Protein AF-0000000066027281 (afdb_homodimer)

Sequence (376 aa):
MRLPLPLLLLFGCRAILGSAGDRVSLSASAPTLDDEEKYSAHMPAHLRCDACRAVAFQMGQRLAKAEAKSHTPDASGLQELSESTYTDVLDQTCSQNWQSYGVHEVNQMKRLTGPGLSKGPEPRISVMISGGPWPNRLSKTCFHYLGEFGEDQIYEAYRQGQANLEALLCGGTHGPCSQEILAQREELMRLPLPLLLLFGCRAILGSAGDRVSLSASAPTLDDEEKYSAHMPAHLRCDACRAVAFQMGQRLAKAEAKSHTPDASGLQELSESTYTDVLDQTCSQNWQSYGVHEVNQMKRLTGPGLSKGPEPRISVMISGGPWPNRLSKTCFHYLGEFGEDQIYEAYRQGQANLEALLCGGTHGPCSQEILAQREEL

Foldseek 3Di:
DPDPDPPPPPPPPPPPPPPPPPPVPLDFDFDDDDPCRQAPLADDLLALLVLLQVLLVLLLVLVVVLQVVVDDVVDDDSDDDDPVVSQVSLLVSLVDQCQQKFWWADPNDIYIDGPRRPPDDDDPHIDTDGDRSVSSNSSVLSVVQCVVQNSVRLSVLVVVHSVSNSCSAANDPPGSPDPVSNVVVVVD/DPDPDPPPPPPPPPPPPPPPPPPVPLDFDFDDDDPCRQAPLADDLLALLVLLQVLLVLLLVLVVVLQVVPDDVVDDDSDDDDPVVSQVSLLVSLVDQCQQKFWWADPNDIYIDGPRRPPDDDDPHIDTDGDRSVSSNSSVLSVVQCVVQNSVRLSVLVVVHSVSNSCSAANDPPGSPDPVSNVVVVVD

Organism: Mus musculus (NCBI:txid10090)

Radius of gyration: 28.23 Å; Cα contacts (8 Å, |Δi|>4): 483; chains: 2; bounding box: 76×134×78 Å

InterPro domains:
  IPR021852 Domain of unknown function DUF3456 [PF11938] (48-176)
  IPR052682 Marginal zone B- and B1-cell-specific protein [PTHR15881] (12-186)

GO terms:
  GO:0005576 extracellular region (C, IDA)
  GO:0005788 endoplasmic reticulum lumen (C, IDA)
  GO:0046626 regulation of insulin receptor signaling pathway (P, IDA)
  GO:0008284 positive regulation of cell population proliferation (P, IDA)
  GO:0005783 endoplasmic reticulum (C, EXP)
  GO:0042127 regulation of cell population proliferation (P, IMP)
  GO:0030888 regulation of B cell proliferation (P, IMP)
  GO:0033622 integrin activation (P, IMP)
  GO:0005515 protein binding (F, IPI)
  GO:0034663 endoplasmic reticulum chaperone complex (C, IDA)
  GO:0002639 positive regulation of immunoglobulin production (P, IMP)

Solvent-accessible surface area (backbone atoms only — not comparable to full-atom values): 21592 Å² total; per-residue (Å²): 134,82,77,78,76,81,76,75,72,75,73,73,73,71,70,72,72,68,70,80,64,76,73,68,73,77,70,52,67,69,62,85,72,53,69,58,74,64,64,42,76,58,69,55,76,86,42,39,31,51,50,40,44,35,42,39,40,50,48,46,52,54,49,51,53,52,33,38,63,63,35,39,50,82,51,85,63,83,51,79,70,52,71,71,52,52,45,50,51,50,53,49,56,33,66,50,68,54,70,72,33,30,38,24,55,56,99,89,35,76,37,60,41,38,77,77,51,75,85,57,90,69,64,60,39,40,22,32,43,26,39,6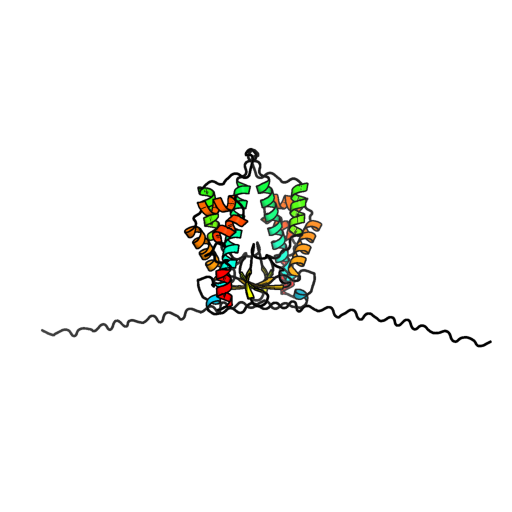6,49,51,28,57,25,49,27,50,54,33,47,48,50,45,66,71,63,30,59,65,53,50,50,53,28,39,75,72,28,64,68,46,29,36,40,69,69,25,28,59,89,83,15,58,56,14,65,69,52,53,54,58,53,73,74,98,135,83,74,77,74,79,79,76,74,73,73,74,74,71,71,72,73,69,71,79,64,78,72,69,73,77,70,54,67,67,62,85,71,53,69,58,74,64,64,40,76,59,68,54,76,88,41,38,32,51,49,40,45,34,42,39,41,50,48,48,52,52,49,52,51,53,32,38,63,62,33,37,51,82,52,86,63,83,51,80,71,51,70,70,52,52,45,50,51,49,52,49,56,34,65,51,69,53,70,72,33,31,38,25,55,54,96,89,35,75,39,60,41,38,77,77,51,76,84,57,89,68,63,60,41,40,21,32,44,26,42,64,48,50,27,57,26,50,28,49,53,33,46,50,49,46,68,72,61,30,59,66,56,51,51,54,28,39,77,72,29,64,68,44,30,35,40,68,69,24,28,60,90,85,16,58,56,14,67,68,52,53,53,58,53,73,74,100

Structure (mmCIF, N/CA/C/O backbone):
data_AF-0000000066027281-model_v1
#
loop_
_entity.id
_entity.type
_entity.pdbx_description
1 polymer 'Marginal zone B- and B1-cell-specific protein'
#
loop_
_atom_site.group_PDB
_atom_site.id
_atom_site.type_symbol
_atom_site.label_atom_id
_atom_site.label_alt_id
_atom_site.label_comp_id
_atom_site.label_asym_id
_atom_site.label_entity_id
_atom_site.label_seq_id
_atom_site.pdbx_PDB_ins_code
_atom_site.Cartn_x
_atom_site.Cartn_y
_atom_site.Cartn_z
_atom_site.occupancy
_atom_site.B_iso_or_equiv
_atom_site.auth_seq_id
_atom_site.auth_comp_id
_atom_site.auth_asym_id
_atom_site.auth_atom_id
_atom_site.pdbx_PDB_model_num
ATOM 1 N N . MET A 1 1 ? -18.031 -71.438 40.438 1 32.69 1 MET A N 1
ATOM 2 C CA . MET A 1 1 ? -17.203 -70.562 39.594 1 32.69 1 MET A CA 1
ATOM 3 C C . MET A 1 1 ? -18.047 -69.5 38.906 1 32.69 1 MET A C 1
ATOM 5 O O . MET A 1 1 ? -18.859 -69.812 38.031 1 32.69 1 MET A O 1
ATOM 9 N N . ARG A 1 2 ? -18.453 -68.438 39.656 1 41.12 2 ARG A N 1
ATOM 10 C CA . ARG A 1 2 ? -19.359 -67.312 39.344 1 41.12 2 ARG A CA 1
ATOM 11 C C . ARG A 1 2 ? -18.844 -66.5 38.188 1 41.12 2 ARG A C 1
ATOM 13 O O . ARG A 1 2 ? -17.688 -66 38.188 1 41.12 2 ARG A O 1
ATOM 20 N N . LEU A 1 3 ? -19.297 -66.812 37.031 1 41.5 3 LEU A N 1
ATOM 21 C CA . LEU A 1 3 ? -18.953 -66.188 35.75 1 41.5 3 LEU A CA 1
ATOM 22 C C . LEU A 1 3 ? -19.156 -64.625 35.875 1 41.5 3 LEU A C 1
ATOM 24 O O . LEU A 1 3 ? -20.25 -64.188 36.188 1 41.5 3 LEU A O 1
ATOM 28 N N . PRO A 1 4 ? -18.125 -63.844 36.125 1 48.44 4 PRO A N 1
ATOM 29 C CA . PRO A 1 4 ? -18.281 -62.406 36.25 1 48.44 4 PRO A CA 1
ATOM 30 C C . PRO A 1 4 ? -18.891 -61.75 35.031 1 48.44 4 PRO A C 1
ATOM 32 O O . PRO A 1 4 ? -18.734 -62.281 33.906 1 48.44 4 PRO A O 1
ATOM 35 N N . LEU A 1 5 ? -20.062 -61.156 35.156 1 45.78 5 LEU A N 1
ATOM 36 C CA . LEU A 1 5 ? -20.797 -60.406 34.156 1 45.78 5 LEU A CA 1
ATOM 37 C C . LEU A 1 5 ? -19.922 -59.344 33.531 1 45.78 5 LEU A C 1
ATOM 39 O O . LEU A 1 5 ? -19.266 -58.562 34.25 1 45.78 5 LEU A O 1
ATOM 43 N N . PRO A 1 6 ? -19.516 -59.5 32.219 1 46.53 6 PRO A N 1
ATOM 44 C CA . PRO A 1 6 ? -18.688 -58.5 31.516 1 46.53 6 PRO A CA 1
ATOM 45 C C . PRO A 1 6 ? -19.328 -57.125 31.516 1 46.53 6 PRO A C 1
ATOM 47 O O . PRO A 1 6 ? -20.547 -57 31.391 1 46.53 6 PRO A O 1
ATOM 50 N N . LEU A 1 7 ? -18.844 -56.219 32.406 1 41.78 7 LEU A N 1
ATOM 51 C CA . LEU A 1 7 ? -19.219 -54.812 32.375 1 41.78 7 LEU A CA 1
ATOM 52 C C . LEU A 1 7 ? -19 -54.188 31 1 41.78 7 LEU A C 1
ATOM 54 O O . LEU A 1 7 ? -17.859 -54.156 30.516 1 41.78 7 LEU A O 1
ATOM 58 N N . LEU A 1 8 ? -19.984 -54.375 30.141 1 37.12 8 LEU A N 1
ATOM 59 C CA . LEU A 1 8 ? -19.984 -53.719 28.844 1 37.12 8 LEU A CA 1
ATOM 60 C C . LEU A 1 8 ? -19.75 -52.219 28.984 1 37.12 8 LEU A C 1
ATOM 62 O O . LEU A 1 8 ? -20.562 -51.5 29.594 1 37.12 8 LEU A O 1
ATOM 66 N N . LEU A 1 9 ? -18.484 -51.844 29.234 1 36.81 9 LEU A N 1
ATOM 67 C CA . LEU A 1 9 ? -18.156 -50.438 29.203 1 36.81 9 LEU A CA 1
ATOM 68 C C . LEU A 1 9 ? -18.562 -49.812 27.875 1 36.81 9 LEU A C 1
ATOM 70 O O . LEU A 1 9 ? -18.031 -50.188 26.828 1 36.81 9 LEU A O 1
ATOM 74 N N . LEU A 1 10 ? -19.859 -49.531 27.766 1 36.66 10 LEU A N 1
ATOM 75 C CA . LEU A 1 10 ? -20.297 -48.688 26.656 1 36.66 10 LEU A CA 1
ATOM 76 C C . LEU A 1 10 ? -19.484 -47.406 26.609 1 36.66 10 LEU A C 1
ATOM 78 O O . LEU A 1 10 ? -19.516 -46.594 27.531 1 36.66 10 LEU A O 1
ATOM 82 N N . PHE A 1 11 ? -18.234 -47.562 26.094 1 38.62 11 PHE A N 1
ATOM 83 C CA . PHE A 1 11 ? -17.531 -46.344 25.75 1 38.62 11 PHE A CA 1
ATOM 84 C C . PHE A 1 11 ? -18.406 -45.438 24.875 1 38.62 11 PHE A C 1
ATOM 86 O O . PHE A 1 11 ? -18.719 -45.781 23.734 1 38.62 11 PHE A O 1
ATOM 93 N N . GLY A 1 12 ? -19.344 -44.656 25.531 1 35.75 12 GLY A N 1
ATOM 94 C CA . GLY A 1 12 ? -20 -43.562 24.828 1 35.75 12 GLY A CA 1
ATOM 95 C C . GLY A 1 12 ? -19.047 -42.719 24 1 35.75 12 GLY A C 1
ATOM 96 O O . GLY A 1 12 ? -18.094 -42.156 24.516 1 35.75 12 GLY A O 1
ATOM 97 N N . CYS A 1 13 ? -18.719 -43.219 22.781 1 36.09 13 CYS A N 1
ATOM 98 C CA . CYS A 1 13 ? -18.125 -42.281 21.812 1 36.09 13 CYS A CA 1
ATOM 99 C C . CYS A 1 13 ? -18.859 -40.969 21.812 1 36.09 13 CYS A C 1
ATOM 101 O O . CYS A 1 13 ? -20 -40.875 21.359 1 36.09 13 CYS A O 1
ATOM 103 N N . ARG A 1 14 ? -18.781 -40.156 22.922 1 31.02 14 ARG A N 1
ATOM 104 C CA . ARG A 1 14 ? -19.203 -38.781 22.734 1 31.02 14 ARG A CA 1
ATOM 105 C C . ARG A 1 14 ? -18.688 -38.25 21.391 1 31.02 14 ARG A C 1
ATOM 107 O O . ARG A 1 14 ? -17.484 -38.188 21.172 1 31.02 14 ARG A O 1
ATOM 114 N N . ALA A 1 15 ? -19.391 -38.562 20.281 1 35.97 15 ALA A N 1
ATOM 115 C CA . ALA A 1 15 ? -19.203 -37.719 19.109 1 35.97 15 ALA A CA 1
ATOM 116 C C . ALA A 1 15 ? -19.047 -36.25 19.516 1 35.97 15 ALA A C 1
ATOM 118 O O . ALA A 1 15 ? -19.906 -35.688 20.203 1 35.97 15 ALA A O 1
ATOM 119 N N . ILE A 1 16 ? -17.891 -35.844 19.922 1 32.34 16 ILE A N 1
ATOM 120 C CA . ILE A 1 16 ? -17.609 -34.438 19.969 1 32.34 16 ILE A CA 1
ATOM 121 C C . ILE A 1 16 ? -18.25 -33.75 18.766 1 32.34 16 ILE A C 1
ATOM 123 O O . ILE A 1 16 ? -17.906 -34.031 17.609 1 32.34 16 ILE A O 1
ATOM 127 N N . LEU A 1 17 ? -19.641 -33.594 18.781 1 33.31 17 LEU A N 1
ATOM 128 C CA . LEU A 1 17 ? -20.156 -32.531 17.906 1 33.31 17 LEU A CA 1
ATOM 129 C C . LEU A 1 17 ? -19.172 -31.375 17.812 1 33.31 17 LEU A C 1
ATOM 131 O O . LEU A 1 17 ? -18.859 -30.734 18.828 1 33.31 17 LEU A O 1
ATOM 135 N N . GLY A 1 18 ? -18.109 -31.594 17.141 1 31.69 18 GLY A N 1
ATOM 136 C CA . GLY A 1 18 ? -17.312 -30.438 16.766 1 31.69 18 GLY A CA 1
ATOM 137 C C . GLY A 1 18 ? -18.141 -29.172 16.609 1 31.69 18 GLY A C 1
ATOM 138 O O . GLY A 1 18 ? -19.266 -29.219 16.109 1 31.69 18 GLY A O 1
ATOM 139 N N . SER A 1 19 ? -18.094 -28.312 17.625 1 32.75 19 SER A N 1
ATOM 140 C CA . SER A 1 19 ? -18.609 -26.938 17.625 1 32.75 19 SER A CA 1
ATOM 141 C C . SER A 1 19 ? -18.656 -26.359 16.203 1 32.75 19 SER A C 1
ATOM 143 O O . SER A 1 19 ? -17.734 -26.562 15.422 1 32.75 19 SER A O 1
ATOM 145 N N . ALA A 1 20 ? -19.859 -26.375 15.617 1 34.44 20 ALA A N 1
ATOM 146 C CA . ALA A 1 20 ? -20.094 -25.391 14.562 1 34.44 20 ALA A CA 1
ATOM 147 C C . ALA A 1 20 ? -19.25 -24.141 14.766 1 34.44 20 ALA A C 1
ATOM 149 O O . ALA A 1 20 ? -19.547 -23.328 15.648 1 34.44 20 ALA A O 1
ATOM 150 N N . GLY A 1 21 ? -18 -24.203 14.945 1 33.88 21 GLY A N 1
ATOM 151 C CA . GLY A 1 21 ? -17.125 -23.047 15.008 1 33.88 21 GLY A CA 1
ATOM 152 C C . GLY A 1 21 ? -17.734 -21.812 14.367 1 33.88 21 GLY A C 1
ATOM 153 O O . GLY A 1 21 ? -18.5 -21.922 13.398 1 33.88 21 GLY A O 1
ATOM 154 N N . ASP A 1 22 ? -17.922 -20.781 15.156 1 34.41 22 ASP A N 1
ATOM 155 C CA . ASP A 1 22 ? -18.359 -19.422 14.867 1 34.41 22 ASP A CA 1
ATOM 156 C C . ASP A 1 22 ? -18 -19.016 13.438 1 34.41 22 ASP A C 1
ATOM 158 O O . ASP A 1 22 ? -16.812 -18.938 13.094 1 34.41 22 ASP A O 1
ATOM 162 N N . ARG A 1 23 ? -18.578 -19.531 12.477 1 36.62 23 ARG A N 1
ATOM 163 C CA . ARG A 1 23 ? -18.547 -18.828 11.195 1 36.62 23 ARG A CA 1
ATOM 164 C C . ARG A 1 23 ? -18.422 -17.328 11.398 1 36.62 23 ARG A C 1
ATOM 166 O O . ARG A 1 23 ? -19.391 -16.656 11.758 1 36.62 23 ARG A O 1
ATOM 173 N N . VAL A 1 24 ? -17.516 -16.75 12.227 1 40.03 24 VAL A N 1
ATOM 174 C CA . VAL A 1 24 ? -17.219 -15.32 12.305 1 40.03 24 VAL A CA 1
ATOM 175 C C . VAL A 1 24 ? -17.656 -14.633 11.008 1 40.03 24 VAL A C 1
ATOM 177 O O . VAL A 1 24 ? -17.219 -15.016 9.922 1 40.03 24 VAL A O 1
ATOM 180 N N . SER A 1 25 ? -18.922 -14.336 10.922 1 43.91 25 SER A N 1
ATOM 181 C CA . SER A 1 25 ? -19.469 -13.5 9.859 1 43.91 25 SER A CA 1
ATOM 182 C C . SER A 1 25 ? -18.438 -12.516 9.336 1 43.91 25 SER A C 1
ATOM 184 O O . SER A 1 25 ? -18 -11.617 10.062 1 43.91 25 SER A O 1
ATOM 186 N N . LEU A 1 26 ? -17.469 -12.906 8.68 1 53.69 26 LEU A N 1
ATOM 187 C CA . LEU A 1 26 ? -16.453 -12.141 7.953 1 53.69 26 LEU A CA 1
ATOM 188 C C . LEU A 1 26 ? -17.094 -10.977 7.203 1 53.69 26 LEU A C 1
ATOM 190 O O . LEU A 1 26 ? -17.234 -11.023 5.98 1 53.69 26 LEU A O 1
ATOM 194 N N . SER A 1 27 ? -18.281 -10.453 7.77 1 56.78 27 SER A N 1
ATOM 195 C CA . SER A 1 27 ? -18.906 -9.398 6.98 1 56.78 27 SER A CA 1
ATOM 196 C C . SER A 1 27 ? -18.391 -8.023 7.395 1 56.78 27 SER A C 1
ATOM 198 O O . SER A 1 27 ? -18.156 -7.773 8.578 1 56.78 27 SER A O 1
ATOM 200 N N . ALA A 1 28 ? -17.578 -7.402 6.68 1 62.97 28 ALA A N 1
ATOM 201 C CA . ALA A 1 28 ? -17.266 -5.992 6.906 1 62.97 28 ALA A CA 1
ATOM 202 C C . ALA A 1 28 ? -18.062 -5.098 5.953 1 62.97 28 ALA A C 1
ATOM 204 O O . ALA A 1 28 ? -18.297 -5.469 4.801 1 62.97 28 ALA A O 1
ATOM 205 N N . SER A 1 29 ? -18.828 -4.18 6.633 1 69.69 29 SER A N 1
ATOM 206 C CA . SER A 1 29 ? -19.594 -3.225 5.828 1 69.69 29 SER A CA 1
ATOM 207 C C . SER A 1 29 ? -18.734 -2.012 5.469 1 69.69 29 SER A C 1
ATOM 209 O O . SER A 1 29 ? -17.828 -1.638 6.215 1 69.69 29 SER A O 1
ATOM 211 N N . ALA A 1 30 ? -19 -1.501 4.297 1 79.44 30 ALA A N 1
ATOM 212 C CA . ALA A 1 30 ? -18.375 -0.241 3.898 1 79.44 30 ALA A CA 1
ATOM 213 C C . ALA A 1 30 ? -18.828 0.905 4.797 1 79.44 30 ALA A C 1
ATOM 215 O O . ALA A 1 30 ? -19.984 0.949 5.215 1 79.44 30 ALA A O 1
ATOM 216 N N . PRO A 1 31 ? -17.891 1.733 5.141 1 82.5 31 PRO A N 1
ATOM 217 C CA . PRO A 1 31 ? -18.312 2.879 5.953 1 82.5 31 PRO A CA 1
ATOM 218 C C . PRO A 1 31 ? -19.312 3.783 5.234 1 82.5 31 PRO A C 1
ATOM 220 O O . PRO A 1 31 ? -19.219 3.967 4.016 1 82.5 31 PRO A O 1
ATOM 223 N N . THR A 1 32 ? -20.297 4.238 6.016 1 84.12 32 THR A N 1
ATOM 224 C CA . THR A 1 32 ? -21.234 5.238 5.496 1 84.12 32 THR A CA 1
ATOM 225 C C . THR A 1 32 ? -20.688 6.645 5.711 1 84.12 32 THR A C 1
ATOM 227 O O . THR A 1 32 ? -20.484 7.074 6.852 1 84.12 32 THR A O 1
ATOM 230 N N . LEU A 1 33 ? -20.469 7.352 4.582 1 87.38 33 LEU A N 1
ATOM 231 C CA . LEU A 1 33 ? -19.859 8.672 4.656 1 87.38 33 LEU A CA 1
ATOM 232 C C . LEU A 1 33 ? -20.922 9.766 4.66 1 87.38 33 LEU A C 1
ATOM 234 O O . LEU A 1 33 ? -21.906 9.68 3.938 1 87.38 33 LEU A O 1
ATOM 238 N N . ASP A 1 34 ? -20.703 10.742 5.547 1 88.38 34 ASP A N 1
ATOM 239 C CA . ASP A 1 34 ? -21.609 11.898 5.551 1 88.38 34 ASP A CA 1
ATOM 240 C C . ASP A 1 34 ? -21.219 12.883 4.449 1 88.38 34 ASP A C 1
ATOM 242 O O . ASP A 1 34 ? -20.297 12.641 3.676 1 88.38 34 ASP A O 1
ATOM 246 N N . ASP A 1 35 ? -21.922 14 4.344 1 87.69 35 ASP A N 1
ATOM 247 C CA . ASP A 1 35 ? -21.75 14.945 3.248 1 87.69 35 ASP A CA 1
ATOM 248 C C . ASP A 1 35 ? -20.344 15.562 3.26 1 87.69 35 ASP A C 1
ATOM 250 O O . ASP A 1 35 ? -19.734 15.719 2.207 1 87.69 35 ASP A O 1
ATOM 254 N N . GLU A 1 36 ? -19.906 15.93 4.332 1 89.62 36 GLU A N 1
ATOM 255 C CA . GLU A 1 36 ? -18.562 16.5 4.434 1 89.62 36 GLU A CA 1
ATOM 256 C C . GLU A 1 36 ? -17.516 15.5 3.953 1 89.62 36 GLU A C 1
ATOM 258 O O . GLU A 1 36 ? -16.625 15.852 3.164 1 89.62 36 GLU A O 1
ATOM 263 N N . GLU A 1 37 ? -17.703 14.305 4.371 1 90.06 37 GLU A N 1
ATOM 264 C CA . GLU A 1 37 ? -16.734 13.25 4.039 1 90.06 37 GLU A CA 1
ATOM 265 C C . GLU A 1 37 ? -16.781 12.906 2.555 1 90.06 37 GLU A C 1
ATOM 267 O O . GLU A 1 37 ? -15.773 12.547 1.961 1 90.06 37 GLU A O 1
ATOM 272 N N . LYS A 1 38 ? -17.875 13.062 2.02 1 86.31 38 LYS A N 1
ATOM 273 C CA . LYS A 1 38 ? -18.078 12.703 0.618 1 86.31 38 LYS A CA 1
ATOM 274 C C . LYS A 1 38 ? -17.594 13.82 -0.306 1 86.31 38 LYS A C 1
ATOM 276 O O . LYS A 1 38 ? -16.984 13.547 -1.343 1 86.31 38 LYS A O 1
ATOM 281 N N . TYR A 1 39 ? -17.75 15.07 0.2 1 88 39 TYR A N 1
ATOM 282 C CA . TYR A 1 39 ? -17.672 16.109 -0.831 1 88 39 TYR A CA 1
ATOM 283 C C . TYR A 1 39 ? -16.672 17.188 -0.448 1 88 39 TYR A C 1
ATOM 285 O O . TYR A 1 39 ? -16.219 17.953 -1.303 1 88 39 TYR A O 1
ATOM 293 N N . SER A 1 40 ? -16.438 17.359 0.806 1 89.62 40 SER A N 1
ATOM 294 C CA . SER A 1 40 ? -15.562 18.453 1.227 1 89.62 40 SER A CA 1
ATOM 295 C C . SER A 1 40 ? -14.148 18.281 0.682 1 89.62 40 SER A C 1
ATOM 297 O O . SER A 1 40 ? -13.656 17.156 0.565 1 89.62 40 SER A O 1
ATOM 299 N N . ALA A 1 41 ? -13.523 19.328 0.398 1 91.94 41 ALA A N 1
ATOM 300 C CA . ALA A 1 41 ? -12.133 19.312 -0.067 1 91.94 41 ALA A CA 1
ATOM 301 C C . ALA A 1 41 ? -11.164 19.203 1.104 1 91.94 41 ALA A C 1
ATOM 303 O O . ALA A 1 41 ? -9.977 18.922 0.908 1 91.94 41 ALA A O 1
ATOM 304 N N . HIS A 1 42 ? -11.633 19.359 2.209 1 95.25 42 HIS A N 1
ATOM 305 C CA . HIS A 1 42 ? -10.773 19.406 3.389 1 95.25 42 HIS A CA 1
ATOM 306 C C . HIS A 1 42 ? -10.836 18.094 4.164 1 95.25 42 HIS A C 1
ATOM 308 O O . HIS A 1 42 ? -11.859 17.406 4.145 1 95.25 42 HIS A O 1
ATOM 314 N N . MET A 1 43 ? -9.805 17.844 4.859 1 96.44 43 MET A N 1
ATOM 315 C CA . MET A 1 43 ? -9.758 16.672 5.738 1 96.44 43 MET A CA 1
ATOM 316 C C . MET A 1 43 ? -10.68 16.859 6.941 1 96.44 43 MET A C 1
ATOM 318 O O . MET A 1 43 ? -10.539 17.828 7.691 1 96.44 43 MET A O 1
ATOM 322 N N . PRO A 1 44 ? -11.609 15.945 7.039 1 94.38 44 PRO A N 1
ATOM 323 C CA . PRO A 1 44 ? -12.438 16.062 8.242 1 94.38 44 PRO A CA 1
ATOM 324 C C . PRO A 1 44 ? -11.617 16.078 9.523 1 94.38 44 PRO A C 1
ATOM 326 O O . PRO A 1 44 ? -10.602 15.391 9.625 1 94.38 44 PRO A O 1
ATOM 329 N N . ALA A 1 45 ? -12.078 16.781 10.5 1 92.38 45 ALA A N 1
ATOM 330 C CA . ALA A 1 45 ? -11.336 17.047 11.727 1 92.38 45 ALA A CA 1
ATOM 331 C C . ALA A 1 45 ? -10.938 15.75 12.422 1 92.38 45 ALA A C 1
ATOM 333 O O . ALA A 1 45 ? -9.805 15.602 12.891 1 92.38 45 ALA A O 1
ATOM 334 N N . HIS A 1 46 ? -11.812 14.805 12.484 1 92.44 46 HIS A N 1
ATOM 335 C CA . HIS A 1 46 ? -11.594 13.578 13.25 1 92.44 46 HIS A CA 1
ATOM 336 C C . HIS A 1 46 ? -10.602 12.664 12.539 1 92.44 46 HIS A C 1
ATOM 338 O O . HIS A 1 46 ? -10.18 11.648 13.102 1 92.44 46 HIS A O 1
ATOM 344 N N . LEU A 1 47 ? -10.188 13 11.312 1 95.19 47 LEU A N 1
ATOM 345 C CA . LEU A 1 47 ? -9.25 12.172 10.555 1 95.19 47 LEU A CA 1
ATOM 346 C C . LEU A 1 47 ? -7.895 12.859 10.438 1 95.19 47 LEU A C 1
ATOM 348 O O . LEU A 1 47 ? -6.965 12.312 9.844 1 95.19 47 LEU A O 1
ATOM 352 N N . ARG A 1 48 ? -7.758 13.992 11.008 1 96.12 48 ARG A N 1
ATOM 353 C CA . ARG A 1 48 ? -6.559 14.797 10.812 1 96.12 48 ARG A CA 1
ATOM 354 C C . ARG A 1 48 ? -5.344 14.148 11.461 1 96.12 48 ARG A C 1
ATOM 356 O O . ARG A 1 48 ? -4.23 14.234 10.938 1 96.12 48 ARG A O 1
ATOM 363 N N . CYS A 1 49 ? -5.574 13.5 12.539 1 96.19 49 CYS A N 1
ATOM 364 C CA . CYS A 1 49 ? -4.457 12.82 13.18 1 96.19 49 CYS A CA 1
ATOM 365 C C . CYS A 1 49 ? -3.932 11.688 12.312 1 96.19 49 CYS A C 1
ATOM 367 O O . CYS A 1 49 ? -2.725 11.586 12.086 1 96.19 49 CYS A O 1
ATOM 369 N N . ASP A 1 50 ? -4.812 10.883 11.836 1 95.94 50 ASP A N 1
ATOM 370 C CA . ASP A 1 50 ? -4.422 9.789 10.945 1 95.94 50 ASP A CA 1
ATOM 371 C C . ASP A 1 50 ? -3.727 10.328 9.695 1 95.94 50 ASP A C 1
ATOM 373 O O . ASP A 1 50 ? -2.732 9.758 9.242 1 95.94 50 ASP A O 1
ATOM 377 N N . ALA A 1 51 ? -4.277 11.367 9.195 1 97.69 51 ALA A N 1
ATOM 378 C CA . ALA A 1 51 ? -3.697 11.961 7.996 1 97.69 51 ALA A CA 1
ATOM 379 C C . ALA A 1 51 ? -2.27 12.43 8.25 1 97.69 51 ALA A C 1
ATOM 381 O O . ALA A 1 51 ? -1.385 12.227 7.414 1 97.69 51 ALA A O 1
ATOM 382 N N . CYS A 1 52 ? -2.1 13.008 9.352 1 98.12 52 CYS A N 1
ATOM 383 C CA . CYS A 1 52 ? -0.778 13.5 9.727 1 98.12 52 CYS A CA 1
ATOM 384 C C . CYS A 1 52 ? 0.217 12.352 9.836 1 98.12 52 CYS A C 1
ATOM 386 O O . CYS A 1 52 ? 1.339 12.445 9.336 1 98.12 52 CYS A O 1
ATOM 388 N N . ARG A 1 53 ? -0.225 11.344 10.438 1 97.19 53 ARG A N 1
ATOM 389 C CA . ARG A 1 53 ? 0.636 10.18 10.594 1 97.19 53 ARG A CA 1
ATOM 390 C C . ARG A 1 53 ? 0.981 9.562 9.242 1 97.19 53 ARG A C 1
ATOM 392 O O . ARG A 1 53 ? 2.102 9.094 9.031 1 97.19 53 ARG A O 1
ATOM 399 N N . ALA A 1 54 ? 0.019 9.461 8.375 1 97.88 54 ALA A N 1
ATOM 400 C CA . ALA A 1 54 ? 0.262 8.961 7.027 1 97.88 54 ALA A CA 1
ATOM 401 C C . ALA A 1 54 ? 1.34 9.773 6.32 1 97.88 54 ALA A C 1
ATOM 403 O O . ALA A 1 54 ? 2.258 9.211 5.719 1 97.88 54 ALA A O 1
ATOM 404 N N . VAL A 1 55 ? 1.221 11.047 6.441 1 98.62 55 VAL A N 1
ATOM 405 C CA . VAL A 1 55 ? 2.164 11.953 5.797 1 98.62 55 VAL A CA 1
ATOM 406 C C . VAL A 1 55 ? 3.555 11.766 6.398 1 98.62 55 VAL A C 1
ATOM 408 O O . VAL A 1 55 ? 4.543 11.633 5.672 1 98.62 55 VAL A O 1
ATOM 411 N N . ALA A 1 56 ? 3.609 11.727 7.691 1 98.5 56 ALA A N 1
ATOM 412 C CA . ALA A 1 56 ? 4.891 11.539 8.367 1 98.5 56 ALA A CA 1
ATOM 413 C C . ALA A 1 56 ? 5.566 10.25 7.922 1 98.5 56 ALA A C 1
ATOM 415 O O . ALA A 1 56 ? 6.77 10.227 7.66 1 98.5 56 ALA A O 1
ATOM 416 N N . PHE A 1 57 ? 4.785 9.289 7.883 1 98.06 57 PHE A N 1
ATOM 417 C CA . PHE A 1 57 ? 5.301 7.98 7.496 1 98.06 57 PHE A CA 1
ATOM 418 C C . PHE A 1 57 ? 5.859 8.016 6.078 1 98.06 57 PHE A C 1
ATOM 420 O O . PHE A 1 57 ? 6.965 7.535 5.828 1 98.06 57 PHE A O 1
ATOM 427 N N . GLN A 1 58 ? 5.09 8.547 5.164 1 98.25 58 GLN A N 1
ATOM 428 C CA . GLN A 1 58 ? 5.5 8.594 3.764 1 98.25 58 GLN A CA 1
ATOM 429 C C . GLN A 1 58 ? 6.754 9.445 3.59 1 98.25 58 GLN A C 1
ATOM 431 O O . GLN A 1 58 ? 7.656 9.086 2.832 1 98.25 58 GLN A O 1
ATOM 436 N N . MET A 1 59 ? 6.84 10.555 4.27 1 98.69 59 MET A N 1
ATOM 437 C CA . MET A 1 59 ? 8.039 11.383 4.203 1 98.69 59 MET A CA 1
ATOM 438 C C . MET A 1 59 ? 9.266 10.602 4.664 1 98.69 59 MET A C 1
ATOM 440 O O . MET A 1 59 ? 10.297 10.602 3.996 1 98.69 59 MET A O 1
ATOM 444 N N . GLY A 1 60 ? 9.102 9.961 5.781 1 98.19 60 GLY A N 1
ATOM 445 C CA . GLY A 1 60 ? 10.211 9.18 6.305 1 98.19 60 GLY A CA 1
ATOM 446 C C . GLY A 1 60 ? 10.648 8.07 5.371 1 98.19 60 GLY A C 1
ATOM 447 O O . GLY A 1 60 ? 11.852 7.879 5.148 1 98.19 60 GLY A O 1
ATOM 448 N N . GLN A 1 61 ? 9.695 7.406 4.844 1 96.19 61 GLN A N 1
ATOM 449 C CA . GLN A 1 61 ? 9.984 6.277 3.967 1 96.19 61 GLN A CA 1
ATOM 450 C C . GLN A 1 61 ? 10.734 6.73 2.713 1 96.19 61 GLN A C 1
ATOM 452 O O . GLN A 1 61 ? 11.688 6.082 2.287 1 96.19 61 GLN A O 1
ATOM 457 N N . ARG A 1 62 ? 10.297 7.805 2.139 1 97.31 62 ARG A N 1
ATOM 458 C CA . ARG A 1 62 ? 10.906 8.281 0.901 1 97.31 62 ARG A CA 1
ATOM 459 C C . ARG A 1 62 ? 12.297 8.844 1.157 1 97.31 62 ARG A C 1
ATOM 461 O O . ARG A 1 62 ? 13.195 8.695 0.325 1 97.31 62 ARG A O 1
ATOM 468 N N . LEU A 1 63 ? 12.461 9.43 2.271 1 97.31 63 LEU A N 1
ATOM 469 C CA . LEU A 1 63 ? 13.781 9.93 2.641 1 97.31 63 LEU A CA 1
ATOM 470 C C . LEU A 1 63 ? 14.742 8.773 2.893 1 97.31 63 LEU A C 1
ATOM 472 O O . LEU A 1 63 ? 15.898 8.812 2.453 1 97.31 63 LEU A O 1
ATOM 476 N N . ALA A 1 64 ? 14.281 7.777 3.568 1 93.69 64 ALA A N 1
ATOM 477 C CA . ALA A 1 64 ? 15.102 6.602 3.822 1 93.69 64 ALA A CA 1
ATOM 478 C C . ALA A 1 64 ? 15.547 5.949 2.514 1 93.69 64 ALA A C 1
ATOM 480 O O . ALA A 1 64 ? 16.703 5.531 2.385 1 93.69 64 ALA A O 1
ATOM 481 N N . LYS A 1 65 ? 14.617 5.836 1.614 1 91.81 65 LYS A N 1
ATOM 482 C CA . LYS A 1 65 ? 14.93 5.246 0.315 1 91.81 65 LYS A CA 1
ATOM 483 C C . LYS A 1 65 ? 15.984 6.059 -0.422 1 91.81 65 LYS A C 1
ATOM 485 O O . LYS A 1 65 ? 16.906 5.496 -1.028 1 91.81 65 LYS A O 1
ATOM 490 N N . ALA A 1 66 ? 15.828 7.352 -0.375 1 93.75 66 ALA A N 1
ATOM 491 C CA . ALA A 1 66 ? 16.797 8.227 -1.027 1 93.75 66 ALA A CA 1
ATOM 492 C C . ALA A 1 66 ? 18.172 8.094 -0.392 1 93.75 66 ALA A C 1
ATOM 494 O O . ALA A 1 66 ? 19.188 8.086 -1.093 1 93.75 66 ALA A O 1
ATOM 495 N N . GLU A 1 67 ? 18.188 7.988 0.898 1 91.06 67 GLU A N 1
ATOM 496 C CA . GLU A 1 67 ? 19.453 7.828 1.596 1 91.06 67 GLU A CA 1
ATOM 497 C C . GLU A 1 67 ? 20.125 6.512 1.22 1 91.06 67 GLU A C 1
ATOM 499 O O . GLU A 1 67 ? 21.344 6.453 1.062 1 91.06 67 GLU A O 1
ATOM 504 N N . ALA A 1 68 ? 19.359 5.5 1.086 1 86.06 68 ALA A N 1
ATOM 505 C CA . ALA A 1 68 ? 19.891 4.184 0.734 1 86.06 68 ALA A CA 1
ATOM 506 C C . ALA A 1 68 ? 20.5 4.195 -0.665 1 86.06 68 ALA A C 1
ATOM 508 O O . ALA A 1 68 ? 21.5 3.52 -0.917 1 86.06 68 ALA A O 1
ATOM 509 N N . LYS A 1 69 ? 19.906 4.926 -1.491 1 84.56 69 LYS A N 1
ATOM 510 C CA . LYS A 1 69 ? 20.375 5.012 -2.871 1 84.56 69 LYS A CA 1
ATOM 511 C C . LYS A 1 69 ? 21.656 5.828 -2.965 1 84.56 69 LYS A C 1
ATOM 513 O O . LYS A 1 69 ? 22.438 5.672 -3.91 1 84.56 69 LYS A O 1
ATOM 518 N N . SER A 1 70 ? 21.875 6.734 -1.999 1 80.88 70 SER A N 1
ATOM 519 C CA . SER A 1 70 ? 23 7.648 -2.043 1 80.88 70 SER A CA 1
ATOM 520 C C . SER A 1 70 ? 24.25 7.016 -1.428 1 80.88 70 SER A C 1
ATOM 522 O O . SER A 1 70 ? 25.344 7.57 -1.525 1 80.88 70 SER A O 1
ATOM 524 N N . HIS A 1 71 ? 24.094 5.973 -0.65 1 70.69 71 HIS A N 1
ATOM 525 C CA . HIS A 1 71 ? 25.188 5.375 0.098 1 70.69 71 HIS A CA 1
ATOM 526 C C . HIS A 1 71 ? 26.297 4.879 -0.837 1 70.69 71 HIS A C 1
ATOM 528 O O . HIS A 1 71 ? 26 4.207 -1.831 1 70.69 71 HIS A O 1
ATOM 534 N N . THR A 1 72 ? 27.391 5.762 -0.715 1 60.47 72 THR A N 1
ATOM 535 C CA . THR A 1 72 ? 28.656 5.363 -1.319 1 60.47 72 THR A CA 1
ATOM 536 C C . THR A 1 72 ? 29.453 4.473 -0.37 1 60.47 72 THR A C 1
ATOM 538 O O . THR A 1 72 ? 29.391 4.633 0.85 1 60.47 72 THR A O 1
ATOM 541 N N . PRO A 1 73 ? 29.875 3.254 -0.768 1 54.5 73 PRO A N 1
ATOM 542 C CA . PRO A 1 73 ? 30.594 2.301 0.077 1 54.5 73 PRO A CA 1
ATOM 543 C C . PRO A 1 73 ? 31.672 2.973 0.943 1 54.5 73 PRO A C 1
ATOM 545 O O . PRO A 1 73 ? 31.938 2.521 2.061 1 54.5 73 PRO A O 1
ATOM 548 N N . ASP A 1 74 ? 32.469 3.785 0.376 1 52.31 74 ASP A N 1
ATOM 549 C CA . ASP A 1 74 ? 33.594 4.258 1.181 1 52.31 74 ASP A CA 1
ATOM 550 C C . ASP A 1 74 ? 33.094 5.086 2.367 1 52.31 74 ASP A C 1
ATOM 552 O O . ASP A 1 74 ? 33.906 5.477 3.225 1 52.31 74 ASP A O 1
ATOM 556 N N . ALA A 1 75 ? 32.031 5.711 2.162 1 50.91 75 ALA A N 1
ATOM 557 C CA . ALA A 1 75 ? 31.672 6.656 3.213 1 50.91 75 ALA A CA 1
ATOM 558 C C . ALA A 1 75 ? 31.078 5.934 4.418 1 50.91 75 ALA A C 1
ATOM 560 O O . ALA A 1 75 ? 30.172 5.105 4.273 1 50.91 75 ALA A O 1
ATOM 561 N N . SER A 1 76 ? 31.688 5.824 5.391 1 48.41 76 SER A N 1
ATOM 562 C CA . SER A 1 76 ? 31.25 5.418 6.727 1 48.41 76 SER A CA 1
ATOM 563 C C . SER A 1 76 ? 29.969 6.129 7.133 1 48.41 76 SER A C 1
ATOM 565 O O . SER A 1 76 ? 29.875 7.352 7.027 1 48.41 76 SER A O 1
ATOM 567 N N . GLY A 1 77 ? 28.703 5.52 7.102 1 54.78 77 GLY A N 1
ATOM 568 C CA . GLY A 1 77 ? 27.422 5.914 7.691 1 54.78 77 GLY A CA 1
ATOM 569 C C . GLY A 1 77 ? 26.438 6.461 6.68 1 54.78 77 GLY A C 1
ATOM 570 O O . GLY A 1 77 ? 26.812 6.73 5.531 1 54.78 77 GLY A O 1
ATOM 571 N N . LEU A 1 78 ? 25.172 6.254 6.836 1 59.44 78 LEU A N 1
ATOM 572 C CA . LEU A 1 78 ? 24.109 6.832 6.016 1 59.44 78 LEU A CA 1
ATOM 573 C C . LEU A 1 78 ? 24.375 8.312 5.75 1 59.44 78 LEU A C 1
ATOM 575 O O . LEU A 1 78 ? 24.5 9.102 6.688 1 59.44 78 LEU A O 1
ATOM 579 N N . GLN A 1 79 ? 24.844 8.664 4.59 1 75.81 79 GLN A N 1
ATOM 580 C CA . GLN A 1 79 ? 25.219 10.031 4.254 1 75.81 79 GLN A CA 1
ATOM 581 C C . GLN A 1 79 ? 23.984 10.938 4.219 1 75.81 79 GLN A C 1
ATOM 583 O O . GLN A 1 79 ? 22.906 10.508 3.791 1 75.81 79 GLN A O 1
ATOM 588 N N . GLU A 1 80 ? 24.172 11.992 4.828 1 89.44 80 GLU A N 1
ATOM 589 C CA . GLU A 1 80 ? 23.188 13.055 4.805 1 89.44 80 GLU A CA 1
ATOM 590 C C . GLU A 1 80 ? 22.875 13.492 3.373 1 89.44 80 GLU A C 1
ATOM 592 O O . GLU A 1 80 ? 23.781 13.625 2.553 1 89.44 80 GLU A O 1
ATOM 597 N N . LEU A 1 81 ? 21.641 13.594 3.066 1 95.25 81 LEU A N 1
ATOM 598 C CA . LEU A 1 81 ? 21.219 14.047 1.745 1 95.25 81 LEU A CA 1
ATOM 599 C C . LEU A 1 81 ? 21.516 15.531 1.563 1 95.25 81 LEU A C 1
ATOM 601 O O . LEU A 1 81 ? 21.5 16.297 2.533 1 95.25 81 LEU A O 1
ATOM 605 N N . SER A 1 82 ? 21.797 15.906 0.384 1 95.94 82 SER A N 1
ATOM 606 C CA . SER A 1 82 ? 21.938 17.328 0.084 1 95.94 82 SER A CA 1
ATOM 607 C C . SER A 1 82 ? 20.609 18.047 0.218 1 95.94 82 SER A C 1
ATOM 609 O O . SER A 1 82 ? 19.547 17.438 0.124 1 95.94 82 SER A O 1
ATOM 611 N N . GLU A 1 83 ? 20.641 19.328 0.369 1 97.31 83 GLU A N 1
ATOM 612 C CA . GLU A 1 83 ? 19.438 20.156 0.477 1 97.31 83 GLU A CA 1
ATOM 613 C C . GLU A 1 83 ? 18.562 20.016 -0.764 1 97.31 83 GLU A C 1
ATOM 615 O O . GLU A 1 83 ? 17.328 19.891 -0.657 1 97.31 83 GLU A O 1
ATOM 620 N N . SER A 1 84 ? 19.219 20.062 -1.906 1 97.56 84 SER A N 1
ATOM 621 C CA . SER A 1 84 ? 18.469 19.938 -3.154 1 97.56 84 SER A CA 1
ATOM 622 C C . SER A 1 84 ? 17.781 18.578 -3.242 1 97.56 84 SER A C 1
ATOM 624 O O . SER A 1 84 ? 16.625 18.5 -3.699 1 97.56 84 SER A O 1
ATOM 626 N N . THR A 1 85 ? 18.422 17.562 -2.709 1 97.31 85 THR A N 1
ATOM 627 C CA . THR A 1 85 ? 17.891 16.203 -2.805 1 97.31 85 THR A CA 1
ATOM 628 C C . THR A 1 85 ? 16.703 16.031 -1.867 1 97.31 85 THR A C 1
ATOM 630 O O . THR A 1 85 ? 15.633 15.586 -2.289 1 97.31 85 THR A O 1
ATOM 633 N N . TYR A 1 86 ? 16.875 16.406 -0.592 1 98.19 86 TYR A N 1
ATOM 634 C CA . TYR A 1 86 ? 15.766 16.125 0.309 1 98.19 86 TYR A CA 1
ATOM 635 C C . TYR A 1 86 ? 14.594 17.062 0.022 1 98.19 86 TYR A C 1
ATOM 637 O O . TYR A 1 86 ? 13.445 16.734 0.315 1 98.19 86 TYR A O 1
ATOM 645 N N . THR A 1 87 ? 14.875 18.281 -0.573 1 98.56 87 THR A N 1
ATOM 646 C CA . THR A 1 87 ? 13.797 19.172 -1.003 1 98.56 87 THR A CA 1
ATOM 647 C C . THR A 1 87 ? 12.969 18.516 -2.107 1 98.56 87 THR A C 1
ATOM 649 O O . THR A 1 87 ? 11.742 18.516 -2.049 1 98.56 87 THR A O 1
ATOM 652 N N . ASP A 1 88 ? 13.672 17.984 -3.049 1 98.31 88 ASP A N 1
ATOM 653 C CA . ASP A 1 88 ? 13 17.297 -4.152 1 98.31 88 ASP A CA 1
ATOM 654 C C . ASP A 1 88 ? 12.211 16.094 -3.656 1 98.31 88 ASP A C 1
ATOM 656 O O . ASP A 1 88 ? 11.086 15.852 -4.094 1 98.31 88 ASP A O 1
ATOM 660 N N . VAL A 1 89 ? 12.789 15.289 -2.811 1 98.44 89 VAL A N 1
ATOM 661 C CA . VAL A 1 89 ? 12.172 14.078 -2.268 1 98.44 89 VAL A CA 1
ATOM 662 C C . VAL A 1 89 ? 10.883 14.445 -1.535 1 98.44 89 VAL A C 1
ATOM 664 O O . VAL A 1 89 ? 9.852 13.805 -1.726 1 98.44 89 VAL A O 1
ATOM 667 N N . LEU A 1 90 ? 10.945 15.492 -0.733 1 98.81 90 LEU A N 1
ATOM 668 C CA . LEU A 1 90 ? 9.789 15.891 0.054 1 98.81 90 LEU A CA 1
ATOM 669 C C . LEU A 1 90 ? 8.688 16.453 -0.844 1 98.81 90 LEU A C 1
ATOM 671 O O . LEU A 1 90 ? 7.508 16.156 -0.648 1 98.81 90 LEU A O 1
ATOM 675 N N . ASP A 1 91 ? 9.055 17.203 -1.834 1 98.62 91 ASP A N 1
ATOM 676 C CA . ASP A 1 91 ? 8.094 17.719 -2.803 1 98.62 91 ASP A CA 1
ATOM 677 C C . ASP A 1 91 ? 7.406 16.578 -3.545 1 98.62 91 ASP A C 1
ATOM 679 O O . ASP A 1 91 ? 6.184 16.562 -3.705 1 98.62 91 ASP A O 1
ATOM 683 N N . GLN A 1 92 ? 8.156 15.672 -3.941 1 98.44 92 GLN A N 1
ATOM 684 C CA . GLN A 1 92 ? 7.621 14.516 -4.656 1 98.44 92 GLN A CA 1
ATOM 685 C C . GLN A 1 92 ? 6.73 13.672 -3.75 1 98.44 92 GLN A C 1
ATOM 687 O O . GLN A 1 92 ? 5.734 13.109 -4.203 1 98.44 92 GLN A O 1
ATOM 692 N N . THR A 1 93 ? 7.113 13.562 -2.551 1 98.56 93 THR A N 1
ATOM 693 C CA . THR A 1 93 ? 6.289 12.828 -1.592 1 98.56 93 THR A CA 1
ATOM 694 C C . THR A 1 93 ? 4.887 13.43 -1.519 1 98.56 93 THR A C 1
ATOM 696 O O . THR A 1 93 ? 3.893 12.703 -1.536 1 98.56 93 THR A O 1
ATOM 699 N N . CYS A 1 94 ? 4.824 14.742 -1.498 1 98.69 94 CYS A N 1
ATOM 700 C CA . CYS A 1 94 ? 3.545 15.414 -1.288 1 98.69 94 CYS A CA 1
ATOM 701 C C . CYS A 1 94 ? 2.748 15.492 -2.584 1 98.69 94 CYS A C 1
ATOM 703 O O . CYS A 1 94 ? 1.534 15.703 -2.561 1 98.69 94 CYS A O 1
ATOM 705 N N . SER A 1 95 ? 3.383 15.203 -3.721 1 97.88 95 SER A N 1
ATOM 706 C CA . SER A 1 95 ? 2.727 15.25 -5.023 1 97.88 95 SER A CA 1
ATOM 707 C C . SER A 1 95 ? 2.334 13.852 -5.496 1 97.88 95 SER A C 1
ATOM 709 O O . SER A 1 95 ? 1.834 13.688 -6.609 1 97.88 95 SER A O 1
ATOM 711 N N . GLN A 1 96 ? 2.572 12.875 -4.727 1 95.38 96 GLN A N 1
ATOM 712 C CA . GLN A 1 96 ? 2.229 11.516 -5.145 1 95.38 96 GLN A CA 1
ATOM 713 C C . GLN A 1 96 ? 0.715 11.336 -5.238 1 95.38 96 GLN A C 1
ATOM 715 O O . GLN A 1 96 ? -0.043 12.266 -4.949 1 95.38 96 GLN A O 1
ATOM 720 N N . ASN A 1 97 ? 0.158 10.211 -5.594 1 89.25 97 ASN A N 1
ATOM 721 C CA . ASN A 1 97 ? -1.265 10.016 -5.852 1 89.25 97 ASN A CA 1
ATOM 722 C C . ASN A 1 97 ? -1.987 9.469 -4.621 1 89.25 97 ASN A C 1
ATOM 724 O O . ASN A 1 97 ? -3.217 9.398 -4.602 1 89.25 97 ASN A O 1
ATOM 728 N N . TRP A 1 98 ? -1.371 9.031 -3.602 1 94.69 98 TRP A N 1
ATOM 729 C CA . TRP A 1 98 ? -1.885 8.633 -2.295 1 94.69 98 TRP A CA 1
ATOM 730 C C . TRP A 1 98 ? -2.977 7.578 -2.439 1 94.69 98 TRP A C 1
ATOM 732 O O . TRP A 1 98 ? -3.92 7.543 -1.647 1 94.69 98 TRP A O 1
ATOM 742 N N . GLN A 1 99 ? -2.939 6.762 -3.434 1 88 99 GLN A N 1
ATOM 743 C CA . GLN A 1 99 ? -3.994 5.816 -3.773 1 88 99 GLN A CA 1
ATOM 744 C C . GLN A 1 99 ? -4.008 4.637 -2.805 1 88 99 GLN A C 1
ATOM 746 O O . GLN A 1 99 ? -4.988 3.889 -2.744 1 88 99 GLN A O 1
ATOM 751 N N . SER A 1 100 ? -3.002 4.527 -2.086 1 90.19 100 SER A N 1
ATOM 752 C CA . SER A 1 100 ? -2.895 3.379 -1.19 1 90.19 100 SER A CA 1
ATOM 753 C C . SER A 1 100 ? -3.629 3.631 0.122 1 90.19 100 SER A C 1
ATOM 755 O O . SER A 1 100 ? -3.668 2.762 0.995 1 90.19 100 SER A O 1
ATOM 757 N N . TYR A 1 101 ? -4.18 4.82 0.206 1 94.06 101 TYR A N 1
ATOM 758 C CA . TYR A 1 101 ? -4.883 5.176 1.435 1 94.06 101 TYR A CA 1
ATOM 759 C C . TYR A 1 101 ? -6.383 5.262 1.198 1 94.06 101 TYR A C 1
ATOM 761 O O . TYR A 1 101 ? -6.828 5.516 0.077 1 94.06 101 TYR A O 1
ATOM 769 N N . GLY A 1 102 ? -7.113 5.109 2.25 1 92.94 102 GLY A N 1
ATOM 770 C CA . GLY A 1 102 ? -8.562 5.195 2.248 1 92.94 102 GLY A CA 1
ATOM 771 C C . GLY A 1 102 ? -9.164 5.281 3.641 1 92.94 102 GLY A C 1
ATOM 772 O O . GLY A 1 102 ? -8.453 5.555 4.609 1 92.94 102 GLY A O 1
ATOM 773 N N . VAL A 1 103 ? -10.5 5.133 3.658 1 93.31 103 VAL A N 1
ATOM 774 C CA . VAL A 1 103 ? -11.203 5.199 4.934 1 93.31 103 VAL A CA 1
ATOM 775 C C . VAL A 1 103 ? -11.922 3.879 5.199 1 93.31 103 VAL A C 1
ATOM 777 O O . VAL A 1 103 ? -12.5 3.283 4.285 1 93.31 103 VAL A O 1
ATOM 780 N N . HIS A 1 104 ? -11.766 3.416 6.395 1 89.5 104 HIS A N 1
ATOM 781 C CA . HIS A 1 104 ? -12.516 2.24 6.828 1 89.5 104 HIS A CA 1
ATOM 782 C C . HIS A 1 104 ? -13.109 2.447 8.211 1 89.5 104 HIS A C 1
ATOM 784 O O . HIS A 1 104 ? -12.875 3.479 8.852 1 89.5 104 HIS A O 1
ATOM 790 N N . GLU A 1 105 ? -13.953 1.504 8.523 1 86.56 105 GLU A N 1
ATOM 791 C CA . GLU A 1 105 ? -14.602 1.596 9.828 1 86.56 105 GLU A CA 1
ATOM 792 C C . GLU A 1 105 ? -14.078 0.524 10.781 1 86.56 105 GLU A C 1
ATOM 794 O O . GLU A 1 105 ? -14.047 -0.659 10.438 1 86.56 105 GLU A O 1
ATOM 799 N N . VAL A 1 106 ? -13.602 0.958 11.922 1 83.25 106 VAL A N 1
ATOM 800 C CA . VAL A 1 106 ? -13.117 0.068 12.969 1 83.25 106 VAL A CA 1
ATOM 801 C C . VAL A 1 106 ? -13.812 0.4 14.289 1 83.25 106 VAL A C 1
ATOM 803 O O . VAL A 1 106 ? -13.742 1.534 14.766 1 83.25 106 VAL A O 1
ATOM 806 N N . ASN A 1 107 ? -14.477 -0.635 14.852 1 80.56 107 ASN A N 1
ATOM 807 C CA . ASN A 1 107 ? -15.203 -0.421 16.109 1 80.56 107 ASN A CA 1
ATOM 808 C C . ASN A 1 107 ? -16.156 0.767 16 1 80.56 107 ASN A C 1
ATOM 810 O O . ASN A 1 107 ? -16.172 1.63 16.891 1 80.56 107 ASN A O 1
ATOM 814 N N . GLN A 1 108 ? -16.719 0.965 14.875 1 82.88 108 GLN A N 1
ATOM 815 C CA . GLN A 1 108 ? -17.781 1.939 14.609 1 82.88 108 GLN A CA 1
ATOM 816 C C . GLN A 1 108 ? -17.203 3.346 14.477 1 82.88 108 GLN A C 1
ATOM 818 O O . GLN A 1 108 ? -17.938 4.332 14.531 1 82.88 108 GLN A O 1
ATOM 823 N N . MET A 1 109 ? -15.914 3.369 14.352 1 85.31 109 MET A N 1
ATOM 824 C CA . MET A 1 109 ? -15.258 4.652 14.117 1 85.31 109 MET A CA 1
ATOM 825 C C . MET A 1 109 ? -14.57 4.676 12.758 1 85.31 109 MET A C 1
ATOM 827 O O . MET A 1 109 ? -13.93 3.697 12.367 1 85.31 109 MET A O 1
ATOM 831 N N . LYS A 1 110 ? -14.789 5.758 12.117 1 89.44 110 LYS A N 1
ATOM 832 C CA . LYS A 1 110 ? -14.109 5.918 10.836 1 89.44 110 LYS A CA 1
ATOM 833 C C . LYS A 1 110 ? -12.648 6.316 11.039 1 89.44 110 LYS A C 1
ATOM 835 O O . LYS A 1 110 ? -12.352 7.23 11.805 1 89.44 110 LYS A O 1
ATOM 840 N N . ARG A 1 111 ? -11.797 5.582 10.312 1 91.62 111 ARG A N 1
ATOM 841 C CA . ARG A 1 111 ? -10.352 5.812 10.398 1 91.62 111 ARG A CA 1
ATOM 842 C C . ARG A 1 111 ? -9.711 5.777 9.016 1 91.62 111 ARG A C 1
ATOM 844 O O . ARG A 1 111 ? -10.18 5.066 8.125 1 91.62 111 ARG A O 1
ATOM 851 N N . LEU A 1 112 ? -8.695 6.59 8.891 1 94.31 112 LEU A N 1
ATOM 852 C CA . LEU A 1 112 ? -7.883 6.41 7.688 1 94.31 112 LEU A CA 1
ATOM 853 C C . LEU A 1 112 ? -7.078 5.117 7.766 1 94.31 112 LEU A C 1
ATOM 855 O O . LEU A 1 112 ? -6.66 4.707 8.852 1 94.31 112 LEU A O 1
ATOM 859 N N . THR A 1 113 ? -6.914 4.527 6.637 1 92.25 113 THR A N 1
ATOM 860 C CA . THR A 1 113 ? -6.109 3.314 6.566 1 92.25 113 THR A CA 1
ATOM 861 C C . THR A 1 113 ? -5.141 3.375 5.387 1 92.25 113 THR A C 1
ATOM 863 O O . THR A 1 113 ? -5.391 4.078 4.406 1 92.25 113 THR A O 1
ATOM 866 N N . GLY A 1 114 ? -4.051 2.572 5.539 1 92.81 114 GLY A N 1
ATOM 867 C CA . GLY A 1 114 ? -2.963 2.572 4.574 1 92.81 114 GLY A CA 1
ATOM 868 C C . GLY A 1 114 ? -1.599 2.396 5.211 1 92.81 114 GLY A C 1
ATOM 869 O O . GLY A 1 114 ? -1.491 2.244 6.43 1 92.81 114 GLY A O 1
ATOM 870 N N . PRO A 1 115 ? -0.604 2.459 4.406 1 92.44 115 PRO A N 1
ATOM 871 C CA . PRO A 1 115 ? 0.746 2.252 4.938 1 92.44 115 PRO A CA 1
ATOM 872 C C . PRO A 1 115 ? 1.072 3.186 6.102 1 92.44 115 PRO A C 1
ATOM 874 O O . PRO A 1 115 ? 0.822 4.391 6.02 1 92.44 115 PRO A O 1
ATOM 877 N N . GLY A 1 116 ? 1.546 2.525 7.184 1 92.81 116 GLY A N 1
ATOM 878 C CA . GLY A 1 116 ? 2.01 3.318 8.312 1 92.81 116 GLY A CA 1
ATOM 879 C C . GLY A 1 116 ? 0.939 3.545 9.359 1 92.81 116 GLY A C 1
ATOM 880 O O . GLY A 1 116 ? 1.226 4.051 10.445 1 92.81 116 GLY A O 1
ATOM 881 N N . LEU A 1 117 ? -0.267 3.354 9.039 1 92.38 117 LEU A N 1
ATOM 882 C CA . LEU A 1 117 ? -1.364 3.672 9.945 1 92.38 117 LEU A CA 1
ATOM 883 C C . LEU A 1 117 ? -1.822 2.428 10.703 1 92.38 117 LEU A C 1
ATOM 885 O O . LEU A 1 117 ? -2.58 2.527 11.672 1 92.38 117 LEU A O 1
ATOM 889 N N . SER A 1 118 ? -1.496 1.243 10.477 1 73.44 118 SER A N 1
ATOM 890 C CA . SER A 1 118 ? -2.082 0.054 11.094 1 73.44 118 SER A CA 1
ATOM 891 C C . SER A 1 118 ? -1.419 -0.265 12.422 1 73.44 118 SER A C 1
ATOM 893 O O . SER A 1 118 ? -0.363 -0.901 12.461 1 73.44 118 SER A O 1
ATOM 895 N N . LYS A 1 119 ? -1.604 0.502 13.492 1 63.09 119 LYS A N 1
ATOM 896 C CA . LYS A 1 119 ? -0.915 0.191 14.742 1 63.09 119 LYS A CA 1
ATOM 897 C C . LYS A 1 119 ? -1.735 -0.77 15.602 1 63.09 119 LYS A C 1
ATOM 899 O O . LYS A 1 119 ? -1.231 -1.324 16.578 1 63.09 119 LYS A O 1
ATOM 904 N N . GLY A 1 120 ? -2.881 -1.119 15.148 1 58.75 120 GLY A N 1
ATOM 905 C CA . GLY A 1 120 ? -3.654 -2.012 15.992 1 58.75 120 GLY A CA 1
ATOM 906 C C . GLY A 1 120 ? -4.074 -3.287 15.289 1 58.75 120 GLY A C 1
ATOM 907 O O . GLY A 1 120 ? -3.643 -3.555 14.172 1 58.75 120 GLY A O 1
ATOM 908 N N . PRO A 1 121 ? -4.578 -4.168 16.203 1 62.84 121 PRO A N 1
ATOM 909 C CA . PRO A 1 121 ? -5.109 -5.387 15.578 1 62.84 121 PRO A CA 1
ATOM 910 C C . PRO A 1 121 ? -6.004 -5.098 14.375 1 62.84 121 PRO A C 1
ATOM 912 O O . PRO A 1 121 ? -6.84 -4.191 14.43 1 62.84 121 PRO A O 1
ATOM 915 N N . GLU A 1 122 ? -5.582 -5.469 13.336 1 66.88 122 GLU A N 1
ATOM 916 C CA . GLU A 1 122 ? -6.383 -5.305 12.125 1 66.88 122 GLU A CA 1
ATOM 917 C C . GLU A 1 122 ? -7.566 -6.266 12.117 1 66.88 122 GLU A C 1
ATOM 919 O O . GLU A 1 122 ? -7.453 -7.402 12.578 1 66.88 122 GLU A O 1
ATOM 924 N N . PRO A 1 123 ? -8.695 -5.645 11.805 1 72.75 123 PRO A N 1
ATOM 925 C CA . PRO A 1 123 ? -9.828 -6.562 11.641 1 72.75 123 PRO A CA 1
ATOM 926 C C . PRO A 1 123 ? -9.523 -7.707 10.68 1 72.75 123 PRO A C 1
ATOM 928 O O . PRO A 1 123 ? -8.656 -7.574 9.812 1 72.75 123 PRO A O 1
ATOM 931 N N . ARG A 1 124 ? -10.211 -8.766 10.984 1 79.81 124 ARG A N 1
ATOM 932 C CA . ARG A 1 124 ? -10.016 -9.938 10.133 1 79.81 124 ARG A CA 1
ATOM 933 C C . ARG A 1 124 ? -10.352 -9.617 8.68 1 79.81 124 ARG A C 1
ATOM 935 O O . ARG A 1 124 ? -9.633 -10.039 7.77 1 79.81 124 ARG A O 1
ATOM 942 N N . ILE A 1 125 ? -11.43 -8.859 8.609 1 85 125 ILE A N 1
ATOM 943 C CA . ILE A 1 125 ? -11.844 -8.383 7.293 1 85 125 ILE A CA 1
ATOM 944 C C . ILE A 1 125 ? -12.031 -6.867 7.324 1 85 125 ILE A C 1
ATOM 946 O O . ILE A 1 125 ? -12.57 -6.324 8.297 1 85 125 ILE A O 1
ATOM 950 N N . SER A 1 126 ? -11.609 -6.223 6.293 1 87.5 126 SER A N 1
ATOM 951 C CA . SER A 1 126 ? -11.734 -4.77 6.25 1 87.5 126 SER A CA 1
ATOM 952 C C . SER A 1 126 ? -12.281 -4.305 4.902 1 87.5 126 SER A C 1
ATOM 954 O O . SER A 1 126 ? -11.922 -4.855 3.857 1 87.5 126 SER A O 1
ATOM 956 N N . VAL A 1 127 ? -13.18 -3.355 5.055 1 90.06 127 VAL A N 1
ATOM 957 C CA . VAL A 1 127 ? -13.695 -2.686 3.865 1 90.06 127 VAL A CA 1
ATOM 958 C C . VAL A 1 127 ? -13.188 -1.244 3.826 1 90.06 127 VAL A C 1
ATOM 960 O O . VAL A 1 127 ? -13.398 -0.483 4.773 1 90.06 127 VAL A O 1
ATOM 963 N N . MET A 1 128 ? -12.578 -0.908 2.734 1 91.69 128 MET A N 1
ATOM 964 C CA . MET A 1 128 ? -11.984 0.422 2.625 1 91.69 128 MET A CA 1
ATOM 965 C C . MET A 1 128 ? -12.547 1.169 1.419 1 91.69 128 MET A C 1
ATOM 967 O O . MET A 1 128 ? -12.703 0.59 0.344 1 91.69 128 MET A O 1
ATOM 971 N N . ILE A 1 129 ? -12.867 2.396 1.653 1 91.56 129 ILE A N 1
ATOM 972 C CA . ILE A 1 129 ? -13.211 3.293 0.557 1 91.56 129 ILE A CA 1
ATOM 973 C C . ILE A 1 129 ? -12.016 4.184 0.22 1 91.56 129 ILE A C 1
ATOM 975 O O . ILE A 1 129 ? -11.461 4.84 1.101 1 91.56 129 ILE A O 1
ATOM 979 N N . SER A 1 130 ? -11.617 4.141 -1.023 1 91.56 130 SER A N 1
ATOM 980 C CA . SER A 1 130 ? -10.508 4.973 -1.477 1 91.56 130 SER A CA 1
ATOM 981 C C . SER A 1 130 ? -10.883 5.766 -2.723 1 91.56 130 SER A C 1
ATOM 983 O O . SER A 1 130 ? -11.953 5.562 -3.295 1 91.56 130 SER A O 1
ATOM 985 N N . GLY A 1 131 ? -9.93 6.676 -3.057 1 89.69 131 GLY A N 1
ATOM 986 C CA . GLY A 1 131 ? -10.25 7.566 -4.16 1 89.69 131 GLY A CA 1
ATOM 987 C C . GLY A 1 131 ? -11.086 8.758 -3.74 1 89.69 131 GLY A C 1
ATOM 988 O O . GLY A 1 131 ? -11.031 9.188 -2.588 1 89.69 131 GLY A O 1
ATOM 989 N N . GLY A 1 132 ? -11.805 9.359 -4.742 1 89.06 132 GLY A N 1
ATOM 990 C CA . GLY A 1 132 ? -12.57 10.555 -4.418 1 89.06 132 GLY A CA 1
ATOM 991 C C . GLY A 1 132 ? -11.711 11.688 -3.896 1 89.06 132 GLY A C 1
ATOM 992 O O . GLY A 1 132 ? -10.719 12.062 -4.523 1 89.06 132 GLY A O 1
ATOM 993 N N . PRO A 1 133 ? -12.117 12.188 -2.795 1 92.69 133 PRO A N 1
ATOM 994 C CA . PRO A 1 133 ? -11.398 13.359 -2.307 1 92.69 133 PRO A CA 1
ATOM 995 C C . PRO A 1 133 ? -10.164 13 -1.486 1 92.69 133 PRO A C 1
ATOM 997 O O . PRO A 1 133 ? -9.336 13.867 -1.187 1 92.69 133 PRO A O 1
ATOM 1000 N N . TRP A 1 134 ? -10.039 11.812 -1.199 1 93.94 134 TRP A N 1
ATOM 1001 C CA . TRP A 1 134 ? -9.094 11.422 -0.161 1 93.94 134 TRP A CA 1
ATOM 1002 C C . TRP A 1 134 ? -7.66 11.648 -0.617 1 93.94 134 TRP A C 1
ATOM 1004 O O . TRP A 1 134 ? -6.855 12.227 0.115 1 93.94 134 TRP A O 1
ATOM 1014 N N . PRO A 1 135 ? -7.328 11.273 -1.88 1 94.69 135 PRO A N 1
ATOM 1015 C CA . PRO A 1 135 ? -5.953 11.531 -2.32 1 94.69 135 PRO A CA 1
ATOM 1016 C C . PRO A 1 135 ? -5.594 13.016 -2.289 1 94.69 135 PRO A C 1
ATOM 1018 O O . PRO A 1 135 ? -4.516 13.383 -1.814 1 94.69 135 PRO A O 1
ATOM 1021 N N . ASN A 1 136 ? -6.453 13.789 -2.689 1 96.12 136 ASN A N 1
ATOM 1022 C CA . ASN A 1 136 ? -6.199 15.227 -2.689 1 96.12 136 ASN A CA 1
ATOM 1023 C C . ASN A 1 136 ? -6.102 15.773 -1.27 1 96.12 136 ASN A C 1
ATOM 1025 O O . ASN A 1 136 ? -5.258 16.625 -0.986 1 96.12 136 ASN A O 1
ATOM 1029 N N . ARG A 1 137 ? -6.961 15.336 -0.442 1 97.69 137 ARG A N 1
ATOM 1030 C CA . ARG A 1 137 ? -6.941 15.766 0.952 1 97.69 137 ARG A CA 1
ATOM 1031 C C . ARG A 1 137 ? -5.602 15.438 1.607 1 97.69 137 ARG A C 1
ATOM 1033 O O . ARG A 1 137 ? -5.051 16.25 2.348 1 97.69 137 ARG A O 1
ATOM 1040 N N . LEU A 1 138 ? -5.094 14.305 1.287 1 98.25 138 LEU A N 1
ATOM 1041 C CA . LEU A 1 138 ? -3.809 13.906 1.852 1 98.25 138 LEU A CA 1
ATOM 1042 C C . LEU A 1 138 ? -2.672 14.727 1.256 1 98.25 138 LEU A C 1
ATOM 1044 O O . LEU A 1 138 ? -1.758 15.141 1.972 1 98.25 138 LEU A O 1
ATOM 1048 N N . SER A 1 139 ? -2.738 14.945 -0.001 1 98.44 139 SER A N 1
ATOM 1049 C CA . SER A 1 139 ? -1.752 15.805 -0.652 1 98.44 139 SER A CA 1
ATOM 1050 C C . SER A 1 139 ? -1.747 17.203 -0.043 1 98.44 139 SER A C 1
ATOM 1052 O O . SER A 1 139 ? -0.687 17.734 0.283 1 98.44 139 SER A O 1
ATOM 1054 N N . LYS A 1 140 ? -2.879 17.734 0.126 1 98.25 140 LYS A N 1
ATOM 1055 C CA . LYS A 1 140 ? -3.004 19.062 0.719 1 98.25 140 LYS A CA 1
ATOM 1056 C C . LYS A 1 140 ? -2.453 19.078 2.143 1 98.25 140 LYS A C 1
ATOM 1058 O O . LYS A 1 140 ? -1.779 20.031 2.541 1 98.25 140 LYS A O 1
ATOM 1063 N N . THR A 1 141 ? -2.816 18.078 2.877 1 98.31 141 THR A N 1
ATOM 1064 C CA . THR A 1 141 ? -2.287 17.953 4.23 1 98.31 141 THR A CA 1
ATOM 1065 C C . THR A 1 141 ? -0.761 17.922 4.215 1 98.31 141 THR A C 1
ATOM 1067 O O . THR A 1 141 ? -0.117 18.594 5.023 1 98.31 141 THR A O 1
ATOM 1070 N N . CYS A 1 142 ? -0.214 17.172 3.305 1 98.81 142 CYS A N 1
ATOM 1071 C CA . CYS A 1 142 ? 1.232 17.062 3.164 1 98.81 142 CYS A CA 1
ATOM 1072 C C . CYS A 1 142 ? 1.863 18.406 2.834 1 98.81 142 CYS A C 1
ATOM 1074 O O . CYS A 1 142 ? 2.816 18.828 3.492 1 98.81 142 CYS A O 1
ATOM 1076 N N . PHE A 1 143 ? 1.324 19.078 1.887 1 98.62 143 PHE A N 1
ATOM 1077 C CA . PHE A 1 143 ? 1.849 20.375 1.479 1 98.62 143 PHE A CA 1
ATOM 1078 C C . PHE A 1 143 ? 1.691 21.406 2.6 1 98.62 143 PHE A C 1
ATOM 1080 O O . PHE A 1 143 ? 2.531 22.281 2.758 1 98.62 143 PHE A O 1
ATOM 1087 N N . HIS A 1 144 ? 0.631 21.297 3.328 1 98 144 HIS A N 1
ATOM 1088 C CA . HIS A 1 144 ? 0.446 22.188 4.477 1 98 144 HIS A CA 1
ATOM 1089 C C . HIS A 1 144 ? 1.617 22.078 5.449 1 98 144 HIS A C 1
ATOM 1091 O O . HIS A 1 144 ? 2.174 23.094 5.871 1 98 144 HIS A O 1
ATOM 1097 N N . TYR A 1 145 ? 2.025 20.875 5.734 1 98.06 145 TYR A N 1
ATOM 1098 C CA . TYR A 1 145 ? 3.125 20.656 6.672 1 98.06 145 TYR A CA 1
ATOM 1099 C C . TYR A 1 145 ? 4.445 21.125 6.07 1 98.06 145 TYR A C 1
ATOM 1101 O O . TYR A 1 145 ? 5.289 21.688 6.766 1 98.06 145 TYR A O 1
ATOM 1109 N N . LEU A 1 146 ? 4.566 20.828 4.793 1 98.25 146 LEU A N 1
ATOM 1110 C CA . LEU A 1 146 ? 5.762 21.312 4.105 1 98.25 146 LEU A CA 1
ATOM 1111 C C . LEU A 1 146 ? 5.871 22.828 4.211 1 98.25 146 LEU A C 1
ATOM 1113 O O . LEU A 1 146 ? 6.961 23.359 4.426 1 98.25 146 LEU A O 1
ATOM 1117 N N . GLY A 1 147 ? 4.781 23.484 4.07 1 97.31 147 GLY A N 1
ATOM 1118 C CA . GLY A 1 147 ? 4.75 24.922 4.168 1 97.31 147 GLY A CA 1
ATOM 1119 C C . GLY A 1 147 ? 4.941 25.438 5.582 1 97.31 147 GLY A C 1
ATOM 1120 O O . GLY A 1 147 ? 5.617 26.438 5.801 1 97.31 147 GLY A O 1
ATOM 1121 N N . GLU A 1 148 ? 4.375 24.781 6.457 1 96.56 148 GLU A N 1
ATOM 1122 C CA . GLU A 1 148 ? 4.375 25.203 7.855 1 96.56 148 GLU A CA 1
ATOM 1123 C C . GLU A 1 148 ? 5.762 25.062 8.477 1 96.56 148 GLU A C 1
ATOM 1125 O O . GLU A 1 148 ? 6.246 25.969 9.148 1 96.56 148 GLU A O 1
ATOM 1130 N N . PHE A 1 149 ? 6.445 23.969 8.219 1 97.31 149 PHE A N 1
ATOM 1131 C CA . PHE A 1 149 ? 7.684 23.672 8.938 1 97.31 149 PHE A CA 1
ATOM 1132 C C . PHE A 1 149 ? 8.891 23.906 8.039 1 97.31 149 PHE A C 1
ATOM 1134 O O . PHE A 1 149 ? 9.977 24.234 8.531 1 97.31 149 PHE A O 1
ATOM 1141 N N . GLY A 1 150 ? 8.695 23.641 6.727 1 97.94 150 GLY A N 1
ATOM 1142 C CA . GLY A 1 150 ? 9.805 23.734 5.797 1 97.94 150 GLY A CA 1
ATOM 1143 C C . GLY A 1 150 ? 10.594 22.453 5.656 1 97.94 150 GLY A C 1
ATOM 1144 O O . GLY A 1 150 ? 10.688 21.672 6.602 1 97.94 150 GLY A O 1
ATOM 1145 N N . GLU A 1 151 ? 11.219 22.312 4.562 1 98.44 151 GLU A N 1
ATOM 1146 C CA . GLU A 1 151 ? 11.914 21.078 4.223 1 98.44 151 GLU A CA 1
ATOM 1147 C C . GLU A 1 151 ? 13.094 20.844 5.16 1 98.44 151 GLU A C 1
ATOM 1149 O O . GLU A 1 151 ? 13.367 19.703 5.543 1 98.44 151 GLU A O 1
ATOM 1154 N N . ASP A 1 152 ? 13.711 21.844 5.52 1 98.25 152 ASP A N 1
ATOM 1155 C CA . ASP A 1 152 ? 14.898 21.719 6.352 1 98.25 152 ASP A CA 1
ATOM 1156 C C . ASP A 1 152 ? 14.555 21.156 7.727 1 98.25 152 ASP A C 1
ATOM 1158 O O . ASP A 1 152 ? 15.188 20.203 8.188 1 98.25 152 ASP A O 1
ATOM 1162 N N . GLN A 1 153 ? 13.617 21.75 8.312 1 98.5 153 GLN A N 1
ATOM 1163 C CA . GLN A 1 153 ? 13.219 21.281 9.641 1 98.5 153 GLN A CA 1
ATOM 1164 C C . GLN A 1 153 ? 12.672 19.859 9.586 1 98.5 153 GLN A C 1
ATOM 1166 O O . GLN A 1 153 ? 12.93 19.062 10.492 1 98.5 153 GLN A O 1
ATOM 1171 N N . ILE A 1 154 ? 11.969 19.547 8.609 1 98.75 154 ILE A N 1
ATOM 1172 C CA . ILE A 1 154 ? 11.406 18.203 8.438 1 98.75 154 ILE A CA 1
ATOM 1173 C C . ILE A 1 154 ? 12.531 17.188 8.266 1 98.75 154 ILE A C 1
ATOM 1175 O O . ILE A 1 154 ? 12.523 16.125 8.906 1 98.75 154 ILE A O 1
ATOM 1179 N N . TYR A 1 155 ? 13.469 17.516 7.469 1 98.62 155 TYR A N 1
ATOM 1180 C CA . TYR A 1 155 ? 14.586 16.609 7.246 1 98.62 155 TYR A CA 1
ATOM 1181 C C . TYR A 1 155 ? 15.406 16.438 8.523 1 98.62 155 TYR A C 1
ATOM 1183 O O . TYR A 1 155 ? 15.828 15.32 8.844 1 98.62 155 TYR A O 1
ATOM 1191 N N . GLU A 1 156 ? 15.68 17.484 9.195 1 98.19 156 GLU A N 1
ATOM 1192 C CA . GLU A 1 156 ? 16.406 17.406 10.453 1 98.19 156 GLU A CA 1
ATOM 1193 C C . GLU A 1 156 ? 15.688 16.5 11.453 1 98.19 156 GLU A C 1
ATOM 1195 O O . GLU A 1 156 ? 16.312 15.68 12.125 1 98.19 156 GLU A O 1
ATOM 1200 N N . ALA A 1 157 ? 14.406 16.703 11.586 1 98.31 157 ALA A N 1
ATOM 1201 C CA . ALA A 1 157 ? 13.625 15.867 12.484 1 98.31 157 ALA A CA 1
ATOM 1202 C C . ALA A 1 157 ? 13.719 14.398 12.086 1 98.31 157 ALA A C 1
ATOM 1204 O O . ALA A 1 157 ? 13.859 13.523 12.945 1 98.31 157 ALA A O 1
ATOM 1205 N N . TYR A 1 158 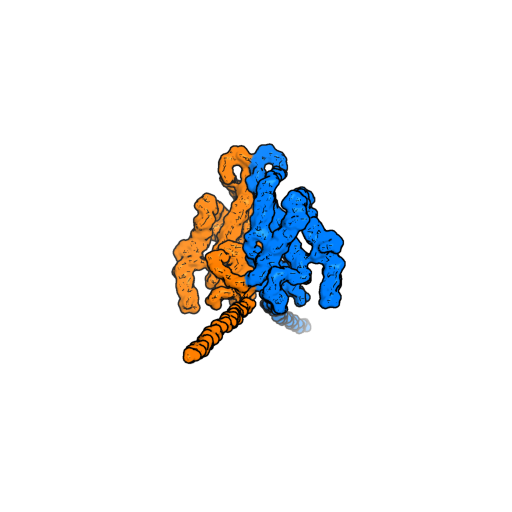? 13.656 14.172 10.859 1 98.5 158 TYR A N 1
ATOM 1206 C CA . TYR A 1 158 ? 13.781 12.812 10.344 1 98.5 158 TYR A CA 1
ATOM 1207 C C . TYR A 1 158 ? 15.117 12.195 10.742 1 98.5 158 TYR A C 1
ATOM 1209 O O . TYR A 1 158 ? 15.18 11.039 11.148 1 98.5 158 TYR A O 1
ATOM 1217 N N . ARG A 1 159 ? 16.172 12.977 10.57 1 97.25 159 ARG A N 1
ATOM 1218 C CA . ARG A 1 159 ? 17.5 12.477 10.875 1 97.25 159 ARG A CA 1
ATOM 1219 C C . ARG A 1 159 ? 17.625 12.102 12.344 1 97.25 159 ARG A C 1
ATOM 1221 O O . ARG A 1 159 ? 18.484 11.289 12.719 1 97.25 159 ARG A O 1
ATOM 1228 N N . GLN A 1 160 ? 16.781 12.75 13.102 1 97.5 160 GLN A N 1
ATOM 1229 C CA . GLN A 1 160 ? 16.781 12.438 14.523 1 97.5 160 GLN A CA 1
ATOM 1230 C C . GLN A 1 160 ? 15.93 11.203 14.812 1 97.5 160 GLN A C 1
ATOM 1232 O O . GLN A 1 160 ? 15.898 10.719 15.945 1 97.5 160 GLN A O 1
ATOM 1237 N N . GLY A 1 161 ? 15.172 10.703 13.789 1 97.19 161 GLY A N 1
ATOM 1238 C CA . GLY A 1 161 ? 14.359 9.508 13.914 1 97.19 161 GLY A CA 1
ATOM 1239 C C . GLY A 1 161 ? 12.93 9.695 13.453 1 97.19 161 GLY A C 1
ATOM 1240 O O . GLY A 1 161 ? 12.375 10.797 13.57 1 97.19 161 GLY A O 1
ATOM 1241 N N . GLN A 1 162 ? 12.328 8.672 13.039 1 96.19 162 GLN A N 1
ATOM 1242 C CA . GLN A 1 162 ? 10.953 8.695 12.547 1 96.19 162 GLN A CA 1
ATOM 1243 C C . GLN A 1 162 ? 10 9.219 13.625 1 96.19 162 GLN A C 1
ATOM 1245 O O . GLN A 1 162 ? 9.047 9.938 13.32 1 96.19 162 GLN A O 1
ATOM 1250 N N . ALA A 1 163 ? 10.219 8.836 14.836 1 95.94 163 ALA A N 1
ATOM 1251 C CA . ALA A 1 163 ? 9.367 9.281 15.938 1 95.94 163 ALA A CA 1
ATOM 1252 C C . ALA A 1 163 ? 9.438 10.797 16.094 1 95.94 163 ALA A C 1
ATOM 1254 O O . ALA A 1 163 ? 8.422 11.438 16.406 1 95.94 163 ALA A O 1
ATOM 1255 N N . ASN A 1 164 ? 10.602 11.344 15.898 1 97.69 164 ASN A N 1
ATOM 1256 C CA . ASN A 1 164 ? 10.773 12.789 15.992 1 97.69 164 ASN A CA 1
ATOM 1257 C C . ASN A 1 164 ? 10.062 13.516 14.859 1 97.69 164 ASN A C 1
ATOM 1259 O O . ASN A 1 164 ? 9.492 14.594 15.062 1 97.69 164 ASN A O 1
ATOM 1263 N N . LEU A 1 165 ? 10.094 12.938 13.727 1 98.25 165 LEU A N 1
ATOM 1264 C CA . LEU A 1 165 ? 9.383 13.508 12.586 1 98.25 165 LEU A CA 1
ATOM 1265 C C . LEU A 1 165 ? 7.879 13.547 12.844 1 98.25 165 LEU A C 1
ATOM 1267 O O . LEU A 1 165 ? 7.234 14.578 12.625 1 98.25 165 LEU A O 1
ATOM 1271 N N . GLU A 1 166 ? 7.367 12.461 13.352 1 97 166 GLU A N 1
ATOM 1272 C CA . GLU A 1 166 ? 5.949 12.414 13.68 1 97 166 GLU A CA 1
ATOM 1273 C C . GLU A 1 166 ? 5.598 13.422 14.773 1 97 166 GLU A C 1
ATOM 1275 O O . GLU A 1 166 ? 4.555 14.078 14.711 1 97 166 GLU A O 1
ATOM 1280 N N . ALA A 1 167 ? 6.457 13.539 15.734 1 96.38 167 ALA A N 1
ATOM 1281 C CA . ALA A 1 167 ? 6.227 14.492 16.812 1 96.38 167 ALA A CA 1
ATOM 1282 C C . ALA A 1 167 ? 6.195 15.93 16.297 1 96.38 167 ALA A C 1
ATOM 1284 O O . ALA A 1 167 ? 5.379 16.734 16.734 1 96.38 167 ALA A O 1
ATOM 1285 N N . LEU A 1 168 ? 7.055 16.234 15.43 1 97.38 168 LEU A N 1
ATOM 1286 C CA . LEU A 1 168 ? 7.098 17.562 14.844 1 97.38 168 LEU A CA 1
ATOM 1287 C C . LEU A 1 168 ? 5.797 17.891 14.125 1 97.38 168 LEU A C 1
ATOM 1289 O O . LEU A 1 168 ? 5.207 18.953 14.344 1 97.38 168 LEU A O 1
ATOM 1293 N N . LEU A 1 169 ? 5.375 16.922 13.297 1 97.44 169 LEU A N 1
ATOM 1294 C CA . LEU A 1 169 ? 4.227 17.188 12.438 1 97.44 169 LEU A CA 1
ATOM 1295 C C . LEU A 1 169 ? 2.922 17.062 13.219 1 97.44 169 LEU A C 1
ATOM 1297 O O . LEU A 1 169 ? 2 17.859 13.031 1 97.44 169 LEU A O 1
ATOM 1301 N N . CYS A 1 170 ? 2.893 16.016 14.031 1 96.88 170 CYS A N 1
ATOM 1302 C CA . CYS A 1 170 ? 1.588 15.586 14.523 1 96.88 170 CYS A CA 1
ATOM 1303 C C . CYS A 1 170 ? 1.433 15.883 16 1 96.88 170 CYS A C 1
ATOM 1305 O O . CYS A 1 170 ? 0.318 15.883 16.531 1 96.88 170 CYS A O 1
ATOM 1307 N N . GLY A 1 171 ? 2.525 16.078 16.516 1 91.56 171 GLY A N 1
ATOM 1308 C CA . GLY A 1 171 ? 2.518 16.234 17.969 1 91.56 171 GLY A CA 1
ATOM 1309 C C . GLY A 1 171 ? 2.416 17.672 18.422 1 91.56 171 GLY A C 1
ATOM 1310 O O . GLY A 1 171 ? 2.025 18.547 17.641 1 91.56 171 GLY A O 1
ATOM 1311 N N . GLY A 1 172 ? 2.623 17.891 19.719 1 82.88 172 GLY A N 1
ATOM 1312 C CA . GLY A 1 172 ? 2.594 19.219 20.297 1 82.88 172 GLY A CA 1
ATOM 1313 C C . GLY A 1 172 ? 1.214 19.641 20.781 1 82.88 172 GLY A C 1
ATOM 1314 O O . GLY A 1 172 ? 0.225 18.953 20.5 1 82.88 172 GLY A O 1
ATOM 1315 N N . THR A 1 173 ? 1.109 20.688 21.438 1 81.5 173 THR A N 1
ATOM 1316 C CA . THR A 1 173 ? -0.11 21.156 22.094 1 81.5 173 THR A CA 1
ATOM 1317 C C . THR A 1 173 ? -1.17 21.516 21.062 1 81.5 173 THR A C 1
ATOM 1319 O O . THR A 1 173 ? -2.365 21.328 21.297 1 81.5 173 THR A O 1
ATOM 1322 N N . HIS A 1 174 ? -0.677 21.844 19.859 1 82.5 174 HIS A N 1
ATOM 1323 C CA . HIS A 1 174 ? -1.639 22.266 18.844 1 82.5 174 HIS A CA 1
ATOM 1324 C C . HIS A 1 174 ? -1.643 21.297 17.656 1 82.5 174 HIS A C 1
ATOM 1326 O O . HIS A 1 174 ? -2.25 21.578 16.625 1 82.5 174 HIS A O 1
ATOM 1332 N N . GLY A 1 175 ? -1.043 20.219 17.906 1 90.69 175 GLY A N 1
ATOM 1333 C CA . GLY A 1 175 ? -0.979 19.234 16.828 1 90.69 175 GLY A CA 1
ATOM 1334 C C . GLY A 1 175 ? -2.264 18.453 16.656 1 90.69 175 GLY A C 1
ATOM 1335 O O . GLY A 1 175 ? -3.076 18.375 17.578 1 90.69 175 GLY A O 1
ATOM 1336 N N . PRO A 1 176 ? -2.486 17.969 15.469 1 93.94 176 PRO A N 1
ATOM 1337 C CA . PRO A 1 176 ? -3.746 17.266 15.188 1 93.94 176 PRO A CA 1
ATOM 1338 C C . PRO A 1 176 ? -3.943 16.031 16.062 1 93.94 176 PRO A C 1
ATOM 1340 O O . PRO A 1 176 ? -5.066 15.547 16.188 1 93.94 176 PRO A O 1
ATOM 1343 N N . CYS A 1 177 ? -2.883 15.531 16.625 1 94.06 177 CYS A N 1
ATOM 1344 C CA . CYS A 1 177 ? -3.012 14.305 17.406 1 94.06 177 CYS A CA 1
ATOM 1345 C C . CYS A 1 177 ? -2.965 14.594 18.906 1 94.06 177 CYS A C 1
ATOM 1347 O O . CYS A 1 177 ? -2.842 13.68 19.719 1 94.06 177 CYS A O 1
ATOM 1349 N N . SER A 1 178 ? -2.996 15.797 19.203 1 88.5 178 SER A N 1
ATOM 1350 C CA . SER A 1 178 ? -2.973 16.188 20.609 1 88.5 178 SER A CA 1
ATOM 1351 C C . SER A 1 178 ? -4.219 15.688 21.344 1 88.5 178 SER A C 1
ATOM 1353 O O . SER A 1 178 ? -5.309 15.648 20.766 1 88.5 178 SER A O 1
ATOM 1355 N N . GLN A 1 179 ? -3.975 15.273 22.594 1 76.5 179 GLN A N 1
ATOM 1356 C CA . GLN A 1 179 ? -5.07 14.789 23.422 1 76.5 179 GLN A CA 1
ATOM 1357 C C . GLN A 1 179 ? -6.18 15.828 23.547 1 76.5 179 GLN A C 1
ATOM 1359 O O . GLN A 1 179 ? -7.363 15.484 23.547 1 76.5 179 GLN A O 1
ATOM 1364 N N . GLU A 1 180 ? -5.719 16.969 23.625 1 69.56 180 GLU A N 1
ATOM 1365 C CA . GLU A 1 180 ? -6.676 18.062 23.734 1 69.56 180 GLU A CA 1
ATOM 1366 C C . GLU A 1 180 ? -7.57 18.156 22.5 1 69.56 180 GLU A C 1
ATOM 1368 O O . GLU A 1 180 ? -8.789 18.328 22.625 1 69.56 180 GLU A O 1
ATOM 1373 N N . ILE A 1 181 ? -7.043 17.891 21.438 1 70.31 181 ILE A N 1
ATOM 1374 C CA . ILE A 1 181 ? -7.781 18.016 20.188 1 70.31 181 ILE A CA 1
ATOM 1375 C C . ILE A 1 181 ? -8.688 16.797 20 1 70.31 181 ILE A C 1
ATOM 1377 O O . ILE A 1 181 ? -9.844 16.922 19.594 1 70.31 181 ILE A O 1
ATOM 1381 N N . LEU A 1 182 ? -8.188 15.68 20.438 1 72 182 LEU A N 1
ATOM 1382 C CA . LEU A 1 182 ? -8.961 14.453 20.297 1 72 182 LEU A CA 1
ATOM 1383 C C . LEU A 1 182 ? -10.125 14.43 21.281 1 72 182 LEU A C 1
ATOM 1385 O O . LEU A 1 182 ? -11.211 13.945 20.953 1 72 182 LEU A O 1
ATOM 1389 N N . ALA A 1 183 ? -9.914 14.977 22.391 1 70.12 183 ALA A N 1
ATOM 1390 C CA . ALA A 1 183 ? -10.953 15.055 23.406 1 70.12 183 ALA A CA 1
ATOM 1391 C C . ALA A 1 183 ? -12.07 16.016 22.984 1 70.12 183 ALA A C 1
ATOM 1393 O O . ALA A 1 183 ? -13.242 15.758 23.25 1 70.12 183 ALA A O 1
ATOM 1394 N N . GLN A 1 184 ? -11.773 17.062 22.406 1 66.56 184 GLN A N 1
ATOM 1395 C CA . GLN A 1 184 ? -12.75 18.047 21.953 1 66.56 184 GLN A CA 1
ATOM 1396 C C . GLN A 1 184 ? -13.656 17.469 20.859 1 66.56 184 GLN A C 1
ATOM 1398 O O . GLN A 1 184 ? -14.82 17.859 20.75 1 66.56 184 GLN A O 1
ATOM 1403 N N . ARG A 1 185 ? -13.203 16.562 20.203 1 65.56 185 ARG A N 1
ATOM 1404 C CA . ARG A 1 185 ? -13.938 15.984 19.078 1 65.56 185 ARG A CA 1
ATOM 1405 C C . ARG A 1 185 ? -14.938 14.945 19.578 1 65.56 185 ARG A C 1
ATOM 1407 O O . ARG A 1 185 ? -16 14.773 18.969 1 65.56 185 ARG A O 1
ATOM 1414 N N . GLU A 1 186 ? -14.625 14.188 20.578 1 59.75 186 GLU A N 1
ATOM 1415 C CA . GLU A 1 186 ? -15.547 13.219 21.172 1 59.75 186 GLU A CA 1
ATOM 1416 C C . GLU A 1 186 ? -16.734 13.914 21.828 1 59.75 186 GLU A C 1
ATOM 1418 O O . GLU A 1 186 ? -17.828 13.344 21.922 1 59.75 186 GLU A O 1
ATOM 1423 N N . GLU A 1 187 ? -16.547 15.125 22.219 1 51.03 187 GLU A N 1
ATOM 1424 C CA . GLU A 1 187 ? -17.609 15.867 22.891 1 51.03 187 GLU A CA 1
ATOM 1425 C C . GLU A 1 187 ? -18.547 16.516 21.875 1 51.03 187 GLU A C 1
ATOM 1427 O O . GLU A 1 187 ? -19.703 16.797 22.188 1 51.03 187 GLU A O 1
ATOM 1432 N N . LEU A 1 188 ? -18.125 16.641 20.672 1 47.06 188 LEU A N 1
ATOM 1433 C CA . LEU A 1 188 ? -19.016 17.281 19.719 1 47.06 188 LEU A CA 1
ATOM 1434 C C . LEU A 1 188 ? -19.859 16.25 18.969 1 47.06 188 LEU A C 1
ATOM 1436 O O . LEU A 1 188 ? -19.359 15.164 18.656 1 47.06 188 LEU A O 1
ATOM 1440 N N . MET B 1 1 ? -42.375 63.969 -38.469 1 33 1 MET B N 1
ATOM 1441 C CA . MET B 1 1 ? -41.062 63.406 -38.125 1 33 1 MET B CA 1
ATOM 1442 C C . MET B 1 1 ? -41.219 62.25 -37.094 1 33 1 MET B C 1
ATOM 1444 O O . MET B 1 1 ? -41.656 62.5 -35.969 1 33 1 MET B O 1
ATOM 1448 N N . ARG B 1 2 ? -41.594 61 -37.594 1 40.16 2 ARG B N 1
ATOM 1449 C CA . ARG B 1 2 ? -41.969 59.719 -36.969 1 40.16 2 ARG B CA 1
ATOM 1450 C C . ARG B 1 2 ? -40.844 59.188 -36.094 1 40.16 2 ARG B C 1
ATOM 1452 O O . ARG B 1 2 ? -39.719 59 -36.562 1 40.16 2 ARG B O 1
ATOM 1459 N N . LEU B 1 3 ? -40.906 59.562 -34.844 1 41.06 3 LEU B N 1
ATOM 1460 C CA . LEU B 1 3 ? -39.969 59.156 -33.812 1 41.06 3 LEU B CA 1
ATOM 1461 C C . LEU B 1 3 ? -39.75 57.656 -33.812 1 41.06 3 LEU B C 1
ATOM 1463 O O . LEU B 1 3 ? -40.719 56.906 -33.719 1 41.06 3 LEU B O 1
ATOM 1467 N N . PRO B 1 4 ? -38.719 57.125 -34.469 1 47.16 4 PRO B N 1
ATOM 1468 C CA . PRO B 1 4 ? -38.562 55.656 -34.5 1 47.16 4 PRO B CA 1
ATOM 1469 C C . PRO B 1 4 ? -38.438 55.031 -33.125 1 47.16 4 PRO B C 1
ATOM 1471 O O . PRO B 1 4 ? -38.031 55.719 -32.156 1 47.16 4 PRO B O 1
ATOM 1474 N N . LEU B 1 5 ? -39.406 54.219 -32.781 1 44.72 5 LEU B N 1
ATOM 1475 C CA . LEU B 1 5 ? -39.531 53.406 -31.562 1 44.72 5 LEU B CA 1
ATOM 1476 C C . LEU B 1 5 ? -38.25 52.594 -31.328 1 44.72 5 LEU B C 1
ATOM 1478 O O . LEU B 1 5 ? -37.781 51.906 -32.219 1 44.72 5 LEU B O 1
ATOM 1482 N N . PRO B 1 6 ? -37.406 53.031 -30.344 1 46.44 6 PRO B N 1
ATOM 1483 C CA . PRO B 1 6 ? -36.188 52.281 -30.047 1 46.44 6 PRO B CA 1
ATOM 1484 C C . PRO B 1 6 ? -36.438 50.812 -29.781 1 46.44 6 PRO B C 1
ATOM 1486 O O . PRO B 1 6 ? -37.5 50.438 -29.266 1 46.44 6 PRO B O 1
ATOM 1489 N N . LEU B 1 7 ? -36 49.938 -30.703 1 40.88 7 LEU B N 1
ATOM 1490 C CA . LEU B 1 7 ? -35.969 48.469 -30.562 1 40.88 7 LEU B CA 1
ATOM 1491 C C . LEU B 1 7 ? -35.219 48.062 -29.281 1 40.88 7 LEU B C 1
ATOM 1493 O O . LEU B 1 7 ? -34.031 48.344 -29.141 1 40.88 7 LEU B O 1
ATOM 1497 N N . LEU B 1 8 ? -35.938 48.062 -28.188 1 36.56 8 LEU B N 1
ATOM 1498 C CA . LEU B 1 8 ? -35.406 47.562 -26.938 1 36.56 8 LEU B CA 1
ATOM 1499 C C . LEU B 1 8 ? -34.844 46.125 -27.109 1 36.56 8 LEU B C 1
ATOM 1501 O O . LEU B 1 8 ? -35.594 45.219 -27.453 1 36.56 8 LEU B O 1
ATOM 1505 N N . LEU B 1 9 ? -33.625 46.094 -27.672 1 36.47 9 LEU B N 1
ATOM 1506 C CA . LEU B 1 9 ? -32.969 44.781 -27.703 1 36.47 9 LEU B CA 1
ATOM 1507 C C . LEU B 1 9 ? -32.844 44.188 -26.297 1 36.47 9 LEU B C 1
ATOM 1509 O O . LEU B 1 9 ? -32.188 44.781 -25.422 1 36.47 9 LEU B O 1
ATOM 1513 N N . LEU B 1 10 ? -33.938 43.625 -25.859 1 36.25 10 LEU B N 1
ATOM 1514 C CA . LEU B 1 10 ? -33.875 42.781 -24.672 1 36.25 10 LEU B CA 1
ATOM 1515 C C . LEU B 1 10 ? -32.812 41.719 -24.812 1 36.25 10 LEU B C 1
ATOM 1517 O O . LEU B 1 10 ? -32.875 40.844 -25.672 1 36.25 10 LEU B O 1
ATOM 1521 N N . PHE B 1 11 ? -31.547 42.188 -24.656 1 38.84 11 PHE B N 1
ATOM 1522 C CA . PHE B 1 11 ? -30.516 41.156 -24.469 1 38.84 11 PHE B CA 1
ATOM 1523 C C . PHE B 1 11 ? -30.922 40.188 -23.391 1 38.84 11 PHE B C 1
ATOM 1525 O O . PHE B 1 11 ? -31.031 40.531 -22.219 1 38.84 11 PHE B O 1
ATOM 1532 N N . GLY B 1 12 ? -31.734 39.125 -23.766 1 34.91 12 GLY B N 1
ATOM 1533 C CA . GLY B 1 12 ? -31.953 37.969 -22.922 1 34.91 12 GLY B CA 1
ATOM 1534 C C . GLY B 1 12 ? -30.672 37.406 -22.328 1 34.91 12 GLY B C 1
ATOM 1535 O O . GLY B 1 12 ? -29.781 37 -23.047 1 34.91 12 GLY B O 1
ATOM 1536 N N . CYS B 1 13 ? -30.141 38.094 -21.312 1 35.78 13 CYS B N 1
ATOM 1537 C CA . CYS B 1 13 ? -29.141 37.375 -20.516 1 35.78 13 CYS B CA 1
ATOM 1538 C C . CYS B 1 13 ? -29.594 35.938 -20.219 1 35.78 13 CYS B C 1
ATOM 1540 O O . CYS B 1 13 ? -30.547 35.75 -19.469 1 35.78 13 CYS B O 1
ATOM 1542 N N . ARG B 1 14 ? -29.625 35.062 -21.234 1 30.7 14 ARG B N 1
ATOM 1543 C CA . ARG B 1 14 ? -29.719 33.656 -20.859 1 30.7 14 ARG B CA 1
ATOM 1544 C C . ARG B 1 14 ? -28.812 33.344 -19.688 1 30.7 14 ARG B C 1
ATOM 1546 O O . ARG B 1 14 ? -27.594 33.5 -19.766 1 30.7 14 ARG B O 1
ATOM 1553 N N . ALA B 1 15 ? -29.25 33.656 -18.469 1 35.53 15 ALA B N 1
ATOM 1554 C CA . ALA B 1 15 ? -28.609 32.938 -17.344 1 35.53 15 ALA B CA 1
ATOM 1555 C C . ALA B 1 15 ? -28.312 31.5 -17.703 1 35.53 15 ALA B C 1
ATOM 1557 O O . ALA B 1 15 ? -29.203 30.75 -18.125 1 35.53 15 ALA B O 1
ATOM 1558 N N . ILE B 1 16 ? -27.203 31.234 -18.328 1 31.83 16 ILE B N 1
ATOM 1559 C CA . ILE B 1 16 ? -26.688 29.875 -18.359 1 31.83 16 ILE B CA 1
ATOM 1560 C C . ILE B 1 16 ? -26.938 29.188 -17.016 1 31.83 16 ILE B C 1
ATOM 1562 O O . ILE B 1 16 ? -26.422 29.625 -15.992 1 31.83 16 ILE B O 1
ATOM 1566 N N . LEU B 1 17 ? -28.234 28.797 -16.734 1 33.22 17 LEU B N 1
ATOM 1567 C CA . LEU B 1 17 ? -28.375 27.766 -15.711 1 33.22 17 LEU B CA 1
ATOM 1568 C C . LEU B 1 17 ? -27.203 26.781 -15.773 1 33.22 17 LEU B C 1
ATOM 1570 O O . LEU B 1 17 ? -26.984 26.125 -16.797 1 33.22 17 LEU B O 1
ATOM 1574 N N . GLY B 1 18 ? -26.062 27.219 -15.344 1 31.2 18 GLY B N 1
ATOM 1575 C CA . GLY B 1 18 ? -25.016 26.25 -15.086 1 31.2 18 GLY B CA 1
ATOM 1576 C C . GLY B 1 18 ? -25.547 24.875 -14.711 1 31.2 18 GLY B C 1
ATOM 1577 O O . GLY B 1 18 ? -26.562 24.766 -14.023 1 31.2 18 GLY B O 1
ATOM 1578 N N . SER B 1 19 ? -25.469 23.922 -15.648 1 32.47 19 SER B N 1
ATOM 1579 C CA . SER B 1 19 ? -25.703 22.484 -15.523 1 32.47 19 SER B CA 1
ATOM 1580 C C . SER B 1 19 ? -25.422 22.016 -14.102 1 32.47 19 SER B C 1
ATOM 1582 O O . SER B 1 19 ? -24.453 22.438 -13.469 1 32.47 19 SER B O 1
ATOM 1584 N N . ALA B 1 20 ? -26.484 21.797 -13.328 1 34.09 20 ALA B N 1
ATOM 1585 C CA . ALA B 1 20 ? -26.375 20.875 -12.211 1 34.09 20 ALA B CA 1
ATOM 1586 C C . ALA B 1 20 ? -25.297 19.812 -12.484 1 34.09 20 ALA B C 1
ATOM 1588 O O . ALA B 1 20 ? -25.5 18.922 -13.32 1 34.09 20 ALA B O 1
ATOM 1589 N N . GLY B 1 21 ? -24.109 20.141 -12.734 1 33.72 21 GLY B N 1
ATOM 1590 C CA . GLY B 1 21 ? -23.016 19.188 -12.859 1 33.72 21 GLY B CA 1
ATOM 1591 C C . GLY B 1 21 ? -23.297 17.859 -12.172 1 33.72 21 GLY B C 1
ATOM 1592 O O . GLY B 1 21 ? -23.938 17.828 -11.125 1 33.72 21 GLY B O 1
ATOM 1593 N N . ASP B 1 22 ? -23.406 16.797 -12.922 1 34.28 22 ASP B N 1
ATOM 1594 C CA . ASP B 1 22 ? -23.531 15.391 -12.578 1 34.28 22 ASP B CA 1
ATOM 1595 C C . ASP B 1 22 ? -22.906 15.094 -11.219 1 34.28 22 ASP B C 1
ATOM 1597 O O . ASP B 1 22 ? -21.688 15.25 -11.047 1 34.28 22 ASP B O 1
ATOM 1601 N N . ARG B 1 23 ? -23.438 15.508 -10.18 1 36.53 23 ARG B N 1
ATOM 1602 C CA . ARG B 1 23 ? -23.094 14.859 -8.922 1 36.53 23 ARG B CA 1
ATOM 1603 C C . ARG B 1 23 ? -22.719 13.398 -9.133 1 36.53 23 ARG B C 1
ATOM 1605 O O . ARG B 1 23 ? -23.594 12.555 -9.336 1 36.53 23 ARG B O 1
ATOM 1612 N N . VAL B 1 24 ? -21.844 12.977 -10.07 1 40.41 24 VAL B N 1
ATOM 1613 C CA . VAL B 1 24 ? -21.312 11.625 -10.195 1 40.41 24 VAL B CA 1
ATOM 1614 C C . VAL B 1 24 ? -21.422 10.906 -8.852 1 40.41 24 VAL B C 1
ATOM 1616 O O . VAL B 1 24 ? -20.891 11.391 -7.84 1 40.41 24 VAL B O 1
ATOM 1619 N N . SER B 1 25 ? -22.578 10.391 -8.57 1 44 25 SER B N 1
ATOM 1620 C CA . SER B 1 25 ? -22.812 9.5 -7.438 1 44 25 SER B CA 1
ATOM 1621 C C . SER B 1 25 ? -21.547 8.719 -7.07 1 44 25 SER B C 1
ATOM 1623 O O . SER B 1 25 ? -21.062 7.91 -7.859 1 44 25 SER B O 1
ATOM 1625 N N . LEU B 1 26 ? -20.578 9.297 -6.559 1 53.91 26 LEU B N 1
ATOM 1626 C CA . LEU B 1 26 ? -19.359 8.734 -5.984 1 53.91 26 LEU B CA 1
ATOM 1627 C C . LEU B 1 26 ? -19.672 7.488 -5.164 1 53.91 26 LEU B C 1
ATOM 1629 O O . LEU B 1 26 ? -19.672 7.535 -3.932 1 53.91 26 LEU B O 1
ATOM 1633 N N . SER B 1 27 ? -20.781 6.723 -5.598 1 56.94 27 SER B N 1
ATOM 1634 C CA . SER B 1 27 ? -21.094 5.574 -4.754 1 56.94 27 SER B CA 1
ATOM 1635 C C . SER B 1 27 ? -20.375 4.32 -5.242 1 56.94 27 SER B C 1
ATOM 1637 O O . SER B 1 27 ? -20.219 4.117 -6.449 1 56.94 27 SER B O 1
ATOM 1639 N N . ALA B 1 28 ? -19.375 3.859 -4.617 1 63.09 28 ALA B N 1
ATOM 1640 C CA . ALA B 1 28 ? -18.828 2.533 -4.895 1 63.09 28 ALA B CA 1
ATOM 1641 C C . ALA B 1 28 ? -19.312 1.518 -3.859 1 63.09 28 ALA B C 1
ATOM 1643 O O . ALA B 1 28 ? -19.453 1.85 -2.682 1 63.09 28 ALA B O 1
ATOM 1644 N N . SER B 1 29 ? -19.969 0.463 -4.438 1 70.06 29 SER B N 1
ATOM 1645 C CA . SER B 1 29 ? -20.422 -0.605 -3.551 1 70.06 29 SER B CA 1
ATOM 1646 C C . SER B 1 29 ? -19.312 -1.634 -3.326 1 70.06 29 SER B C 1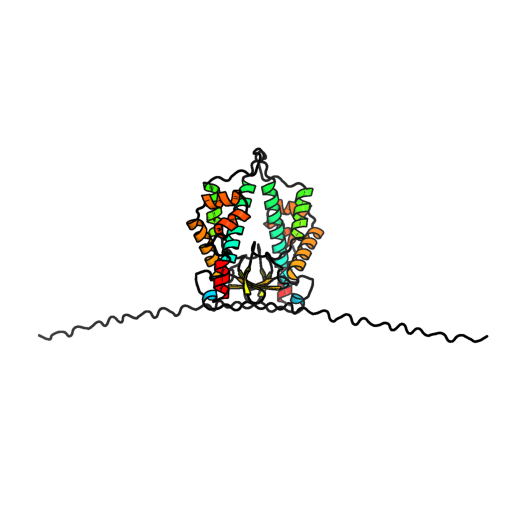
ATOM 1648 O O . SER B 1 29 ? -18.469 -1.839 -4.191 1 70.06 29 SER B O 1
ATOM 1650 N N . ALA B 1 30 ? -19.328 -2.184 -2.131 1 79.69 30 ALA B N 1
ATOM 1651 C CA . ALA B 1 30 ? -18.422 -3.303 -1.84 1 79.69 30 ALA B CA 1
ATOM 1652 C C . ALA B 1 30 ? -18.781 -4.523 -2.688 1 79.69 30 ALA B C 1
ATOM 1654 O O . ALA B 1 30 ? -19.953 -4.781 -2.953 1 79.69 30 ALA B O 1
ATOM 1655 N N . PRO B 1 31 ? -17.766 -5.164 -3.164 1 82.75 31 PRO B N 1
ATOM 1656 C CA . PRO B 1 31 ? -18.062 -6.375 -3.938 1 82.75 31 PRO B CA 1
ATOM 1657 C C . PRO B 1 31 ? -18.781 -7.441 -3.111 1 82.75 31 PRO B C 1
ATOM 1659 O O . PRO B 1 31 ? -18.5 -7.598 -1.921 1 82.75 31 PRO B O 1
ATOM 1662 N N . THR B 1 32 ? -19.766 -8.078 -3.775 1 84.31 32 THR B N 1
ATOM 1663 C CA . THR B 1 32 ? -20.422 -9.234 -3.154 1 84.31 32 THR B CA 1
ATOM 1664 C C . THR B 1 32 ? -19.641 -10.516 -3.455 1 84.31 32 THR B C 1
ATOM 1666 O O . THR B 1 32 ? -19.516 -10.906 -4.617 1 84.31 32 THR B O 1
ATOM 1669 N N . LEU B 1 33 ? -19.172 -11.156 -2.371 1 87.62 33 LEU B N 1
ATOM 1670 C CA . LEU B 1 33 ? -18.328 -12.336 -2.539 1 87.62 33 LEU B CA 1
ATOM 1671 C C . LEU B 1 33 ? -19.156 -13.609 -2.426 1 87.62 33 LEU B C 1
ATOM 1673 O O . LEU B 1 33 ? -20.062 -13.703 -1.587 1 87.62 33 LEU B O 1
ATOM 1677 N N . ASP B 1 34 ? -18.891 -14.539 -3.34 1 88.56 34 ASP B N 1
ATOM 1678 C CA . ASP B 1 34 ? -19.531 -15.844 -3.244 1 88.56 34 ASP B CA 1
ATOM 1679 C C . ASP B 1 34 ? -18.844 -16.734 -2.217 1 88.56 34 ASP B C 1
ATOM 1681 O O . ASP B 1 34 ? -17.891 -16.312 -1.564 1 88.56 34 ASP B O 1
ATOM 1685 N N . ASP B 1 35 ? -19.297 -17.969 -2.031 1 88 35 ASP B N 1
ATOM 1686 C CA . ASP B 1 35 ? -18.812 -18.844 -0.978 1 88 35 ASP B CA 1
ATOM 1687 C C . ASP B 1 35 ? -17.328 -19.188 -1.176 1 88 35 ASP B C 1
ATOM 1689 O O . ASP B 1 35 ? -16.562 -19.203 -0.214 1 88 35 ASP B O 1
ATOM 1693 N N . GLU B 1 36 ? -16.969 -19.469 -2.299 1 90.12 36 GLU B N 1
ATOM 1694 C CA . GLU B 1 36 ? -15.57 -19.766 -2.578 1 90.12 36 GLU B CA 1
ATOM 1695 C C . GLU B 1 36 ? -14.672 -18.594 -2.223 1 90.12 36 GLU B C 1
ATOM 1697 O O . GLU B 1 36 ? -13.648 -18.766 -1.556 1 90.12 36 GLU B O 1
ATOM 1702 N N . GLU B 1 37 ? -15.125 -17.438 -2.592 1 90.19 37 GLU B N 1
ATOM 1703 C CA . GLU B 1 37 ? -14.344 -16.234 -2.369 1 90.19 37 GLU B CA 1
ATOM 1704 C C . GLU B 1 37 ? -14.273 -15.891 -0.883 1 90.19 37 GLU B C 1
ATOM 1706 O O . GLU B 1 37 ? -13.273 -15.336 -0.419 1 90.19 37 GLU B O 1
ATOM 1711 N N . LYS B 1 38 ? -15.242 -16.25 -0.227 1 86.5 38 LYS B N 1
ATOM 1712 C CA . LYS B 1 38 ? -15.32 -15.914 1.192 1 86.5 38 LYS B CA 1
ATOM 1713 C C . LYS B 1 38 ? -14.516 -16.906 2.033 1 86.5 38 LYS B C 1
ATOM 1715 O O . LYS B 1 38 ? -13.852 -16.516 2.992 1 86.5 38 LYS B O 1
ATOM 1720 N N . TYR B 1 39 ? -14.492 -18.172 1.538 1 88.25 39 TYR B N 1
ATOM 1721 C CA . TYR B 1 39 ? -14.102 -19.156 2.537 1 88.25 39 TYR B CA 1
ATOM 1722 C C . TYR B 1 39 ? -12.977 -20.047 2.016 1 88.25 39 TYR B C 1
ATOM 1724 O O . TYR B 1 39 ? -12.289 -20.703 2.795 1 88.25 39 TYR B O 1
ATOM 1732 N N . SER B 1 40 ? -12.867 -20.188 0.744 1 90 40 SER B N 1
ATOM 1733 C CA . SER B 1 40 ? -11.875 -21.094 0.2 1 90 40 SER B CA 1
ATOM 1734 C C . SER B 1 40 ? -10.461 -20.656 0.567 1 90 40 SER B C 1
ATOM 1736 O O . SER B 1 40 ? -10.172 -19.469 0.638 1 90 40 SER B O 1
ATOM 1738 N N . ALA B 1 41 ? -9.617 -21.578 0.759 1 92.19 41 ALA B N 1
ATOM 1739 C CA . ALA B 1 41 ? -8.219 -21.297 1.046 1 92.19 41 ALA B CA 1
ATOM 1740 C C . ALA B 1 41 ? -7.441 -21.016 -0.237 1 92.19 41 ALA B C 1
ATOM 1742 O O . ALA B 1 41 ? -6.309 -20.531 -0.19 1 92.19 41 ALA B O 1
ATOM 1743 N N . HIS B 1 42 ? -8.008 -21.266 -1.277 1 95.38 42 HIS B N 1
ATOM 1744 C CA . HIS B 1 42 ? -7.316 -21.156 -2.557 1 95.38 42 HIS B CA 1
ATOM 1745 C C . HIS B 1 42 ? -7.723 -19.891 -3.303 1 95.38 42 HIS B C 1
ATOM 1747 O O . HIS B 1 42 ? -8.844 -19.422 -3.148 1 95.38 42 HIS B O 1
ATOM 1753 N N . MET B 1 43 ? -6.852 -19.469 -4.113 1 96.44 43 MET B N 1
ATOM 1754 C CA . MET B 1 43 ? -7.137 -18.312 -4.973 1 96.44 43 MET B CA 1
ATOM 1755 C C . MET B 1 43 ? -8.148 -18.688 -6.055 1 96.44 43 MET B C 1
ATOM 1757 O O . MET B 1 43 ? -7.922 -19.625 -6.824 1 96.44 43 MET B O 1
ATOM 1761 N N . PRO B 1 44 ? -9.242 -17.969 -6.023 1 94.38 44 PRO B N 1
ATOM 1762 C CA . PRO B 1 44 ? -10.18 -18.25 -7.113 1 94.38 44 PRO B CA 1
ATOM 1763 C C . PRO B 1 44 ? -9.539 -18.125 -8.492 1 94.38 44 PRO B C 1
ATOM 1765 O O . PRO B 1 44 ? -8.688 -17.25 -8.703 1 94.38 44 PRO B O 1
ATOM 1768 N N . ALA B 1 45 ? -9.977 -18.906 -9.414 1 92.44 45 ALA B N 1
ATOM 1769 C CA . ALA B 1 45 ? -9.352 -19.031 -10.734 1 92.44 45 ALA B CA 1
ATOM 1770 C C . ALA B 1 45 ? -9.305 -17.688 -11.453 1 92.44 45 ALA B C 1
ATOM 1772 O O . ALA B 1 45 ? -8.281 -17.344 -12.055 1 92.44 45 ALA B O 1
ATOM 1773 N N . HIS B 1 46 ? -10.336 -16.938 -11.383 1 92.38 46 HIS B N 1
ATOM 1774 C CA . HIS B 1 46 ? -10.445 -15.695 -12.148 1 92.38 46 HIS B CA 1
ATOM 1775 C C . HIS B 1 46 ? -9.562 -14.602 -11.555 1 92.38 46 HIS B C 1
ATOM 1777 O O . HIS B 1 46 ? -9.414 -13.539 -12.156 1 92.38 46 HIS B O 1
ATOM 1783 N N . LEU B 1 47 ? -8.945 -14.852 -10.398 1 95.19 47 LEU B N 1
ATOM 1784 C CA . LEU B 1 47 ? -8.094 -13.859 -9.758 1 95.19 47 LEU B CA 1
ATOM 1785 C C . LEU B 1 47 ? -6.629 -14.273 -9.82 1 95.19 47 LEU B C 1
ATOM 1787 O O . LEU B 1 47 ? -5.75 -13.555 -9.336 1 95.19 47 LEU B O 1
ATOM 1791 N N . ARG B 1 48 ? -6.355 -15.359 -10.422 1 96.12 48 ARG B N 1
ATOM 1792 C CA . ARG B 1 48 ? -5.012 -15.93 -10.383 1 96.12 48 ARG B CA 1
ATOM 1793 C C . ARG B 1 48 ? -4.031 -15.07 -11.18 1 96.12 48 ARG B C 1
ATOM 1795 O O . ARG B 1 48 ? -2.865 -14.938 -10.797 1 96.12 48 ARG B O 1
ATOM 1802 N N . CYS B 1 49 ? -4.516 -14.492 -12.203 1 96.12 49 CYS B N 1
ATOM 1803 C CA . CYS B 1 49 ? -3.637 -13.625 -12.977 1 96.12 49 CYS B CA 1
ATOM 1804 C C . CYS B 1 49 ? -3.225 -12.398 -12.172 1 96.12 49 CYS B C 1
ATOM 1806 O O . CYS B 1 49 ? -2.039 -12.07 -12.094 1 96.12 49 CYS B O 1
ATOM 1808 N N . ASP B 1 50 ? -4.164 -11.766 -11.578 1 95.88 50 ASP B N 1
ATOM 1809 C CA . ASP B 1 50 ? -3.877 -10.617 -10.734 1 95.88 50 ASP B CA 1
ATOM 1810 C C . ASP B 1 50 ? -2.943 -10.992 -9.586 1 95.88 50 ASP B C 1
ATOM 1812 O O . ASP B 1 50 ? -2.023 -10.242 -9.25 1 95.88 50 ASP B O 1
ATOM 1816 N N . ALA B 1 51 ? -3.215 -12.117 -9.039 1 97.69 51 ALA B N 1
ATOM 1817 C CA . ALA B 1 51 ? -2.389 -12.578 -7.926 1 97.69 51 ALA B CA 1
ATOM 1818 C C . ALA B 1 51 ? -0.941 -12.781 -8.359 1 97.69 51 ALA B C 1
ATOM 1820 O O . ALA B 1 51 ? -0.011 -12.406 -7.645 1 97.69 51 ALA B O 1
ATOM 1821 N N . CYS B 1 52 ? -0.821 -13.328 -9.484 1 98.12 52 CYS B N 1
ATOM 1822 C CA . CYS B 1 52 ? 0.51 -13.562 -10.031 1 98.12 52 CYS B CA 1
ATOM 1823 C C . CYS B 1 52 ? 1.252 -12.25 -10.25 1 98.12 52 CYS B C 1
ATOM 1825 O O . CYS B 1 52 ? 2.426 -12.133 -9.898 1 98.12 52 CYS B O 1
ATOM 1827 N N . ARG B 1 53 ? 0.562 -11.352 -10.781 1 97.19 53 ARG B N 1
ATOM 1828 C CA . ARG B 1 53 ? 1.163 -10.047 -11.031 1 97.19 53 ARG B CA 1
ATOM 1829 C C . ARG B 1 53 ? 1.557 -9.367 -9.727 1 97.19 53 ARG B C 1
ATOM 1831 O O . ARG B 1 53 ? 2.586 -8.695 -9.656 1 97.19 53 ARG B O 1
ATOM 1838 N N . ALA B 1 54 ? 0.714 -9.445 -8.742 1 97.88 54 ALA B N 1
ATOM 1839 C CA . ALA B 1 54 ? 1.025 -8.883 -7.43 1 97.88 54 ALA B CA 1
ATOM 1840 C C . ALA B 1 54 ? 2.316 -9.477 -6.871 1 97.88 54 ALA B C 1
ATOM 1842 O O . ALA B 1 54 ? 3.182 -8.75 -6.383 1 97.88 54 ALA B O 1
ATOM 1843 N N . VAL B 1 55 ? 2.426 -10.75 -6.988 1 98.62 55 VAL B N 1
ATOM 1844 C CA . VAL B 1 55 ? 3.596 -11.453 -6.48 1 98.62 55 VAL B CA 1
ATOM 1845 C C . VAL B 1 55 ? 4.84 -11.016 -7.254 1 98.62 55 VAL B C 1
ATOM 1847 O O . VAL B 1 55 ? 5.871 -10.695 -6.656 1 98.62 55 VAL B O 1
ATOM 1850 N N . ALA B 1 56 ? 4.723 -10.984 -8.539 1 98.5 56 ALA B N 1
ATOM 1851 C CA . ALA B 1 56 ? 5.852 -10.57 -9.367 1 98.5 56 ALA B CA 1
ATOM 1852 C C . ALA B 1 56 ? 6.32 -9.172 -9 1 98.5 56 ALA B C 1
ATOM 1854 O O .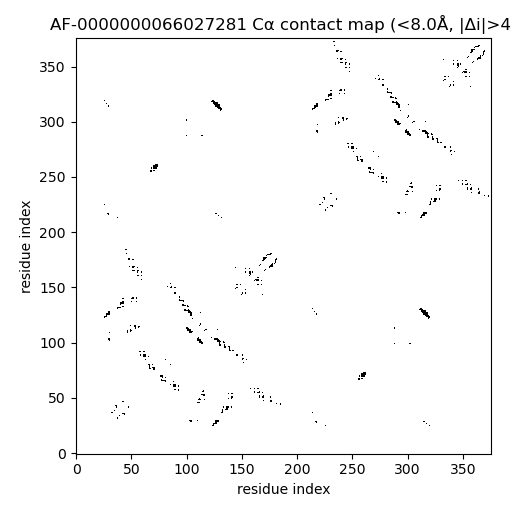 ALA B 1 56 ? 7.523 -8.922 -8.891 1 98.5 56 ALA B O 1
ATOM 1855 N N . PHE B 1 57 ? 5.383 -8.367 -8.852 1 98.06 57 PHE B N 1
ATOM 1856 C CA . PHE B 1 57 ? 5.695 -6.98 -8.516 1 98.06 57 PHE B CA 1
ATOM 1857 C C . PHE B 1 57 ? 6.422 -6.895 -7.18 1 98.06 57 PHE B C 1
ATOM 1859 O O . PHE B 1 57 ? 7.441 -6.215 -7.066 1 98.06 57 PHE B O 1
ATOM 1866 N N . GLN B 1 58 ? 5.883 -7.551 -6.188 1 98.25 58 GLN B N 1
ATOM 1867 C CA . GLN B 1 58 ? 6.473 -7.504 -4.852 1 98.25 58 GLN B CA 1
ATOM 1868 C C . GLN B 1 58 ? 7.875 -8.109 -4.844 1 98.25 58 GLN B C 1
ATOM 1870 O O . GLN B 1 58 ? 8.781 -7.574 -4.203 1 98.25 58 GLN B O 1
ATOM 1875 N N . MET B 1 59 ? 8.078 -9.188 -5.531 1 98.69 59 MET B N 1
ATOM 1876 C CA . MET B 1 59 ? 9.414 -9.773 -5.625 1 98.69 59 MET B CA 1
ATOM 1877 C C . MET B 1 59 ? 10.398 -8.781 -6.23 1 98.69 59 MET B C 1
ATOM 1879 O O . MET B 1 59 ? 11.492 -8.586 -5.695 1 98.69 59 MET B O 1
ATOM 1883 N N . GLY B 1 60 ? 9.984 -8.203 -7.309 1 98.19 60 GLY B N 1
ATOM 1884 C CA . GLY B 1 60 ? 10.852 -7.23 -7.961 1 98.19 60 GLY B CA 1
ATOM 1885 C C . GLY B 1 60 ? 11.188 -6.047 -7.078 1 98.19 60 GLY B C 1
ATOM 1886 O O . GLY B 1 60 ? 12.352 -5.633 -7.008 1 98.19 60 GLY B O 1
ATOM 1887 N N . GLN B 1 61 ? 10.203 -5.57 -6.426 1 96.19 61 GLN B N 1
ATOM 1888 C CA . GLN B 1 61 ? 10.391 -4.395 -5.582 1 96.19 61 GLN B CA 1
ATOM 1889 C C . GLN B 1 61 ? 11.359 -4.68 -4.438 1 96.19 61 GLN B C 1
ATOM 1891 O O . GLN B 1 61 ? 12.227 -3.859 -4.129 1 96.19 61 GLN B O 1
ATOM 1896 N N . ARG B 1 62 ? 11.211 -5.816 -3.834 1 97.31 62 ARG B N 1
ATOM 1897 C CA . ARG B 1 62 ? 12.047 -6.156 -2.689 1 97.31 62 ARG B CA 1
ATOM 1898 C C . ARG B 1 62 ? 13.477 -6.453 -3.127 1 97.31 62 ARG B C 1
ATOM 1900 O O . ARG B 1 62 ? 14.43 -6.129 -2.416 1 97.31 62 ARG B O 1
ATOM 1907 N N . LEU B 1 63 ? 13.602 -7.012 -4.254 1 97.31 63 LEU B N 1
ATOM 1908 C CA . LEU B 1 63 ? 14.938 -7.254 -4.793 1 97.31 63 LEU B CA 1
ATOM 1909 C C . LEU B 1 63 ? 15.625 -5.941 -5.152 1 97.31 63 LEU B C 1
ATOM 1911 O O . LEU B 1 63 ? 16.812 -5.758 -4.863 1 97.31 63 LEU B O 1
ATOM 1915 N N . ALA B 1 64 ? 14.898 -5.059 -5.758 1 93.69 64 ALA B N 1
ATOM 1916 C CA . ALA B 1 64 ? 15.445 -3.75 -6.098 1 93.69 64 ALA B CA 1
ATOM 1917 C C . ALA B 1 64 ? 15.93 -3.014 -4.852 1 93.69 64 ALA B C 1
ATOM 1919 O O . ALA B 1 64 ? 16.984 -2.383 -4.863 1 93.69 64 ALA B O 1
ATOM 1920 N N . LYS B 1 65 ? 15.117 -3.064 -3.836 1 91.81 65 LYS B N 1
ATOM 1921 C CA . LYS B 1 65 ? 15.477 -2.412 -2.578 1 91.81 65 LYS B CA 1
ATOM 1922 C C . LYS B 1 65 ? 16.75 -3.006 -1.994 1 91.81 65 LYS B C 1
ATOM 1924 O O . LYS B 1 65 ? 17.609 -2.275 -1.502 1 91.81 65 LYS B O 1
ATOM 1929 N N . ALA B 1 66 ? 16.828 -4.309 -2.039 1 93.75 66 ALA B N 1
ATOM 1930 C CA . ALA B 1 66 ? 18.016 -4.984 -1.527 1 93.75 66 ALA B CA 1
ATOM 1931 C C . ALA B 1 66 ? 19.266 -4.598 -2.332 1 93.75 66 ALA B C 1
ATOM 1933 O O . ALA B 1 66 ? 20.328 -4.391 -1.766 1 93.75 66 ALA B O 1
ATOM 1934 N N . GLU B 1 67 ? 19.094 -4.504 -3.609 1 91.06 67 GLU B N 1
ATOM 1935 C CA . GLU B 1 67 ? 20.203 -4.117 -4.461 1 91.06 67 GLU B CA 1
ATOM 1936 C C . GLU B 1 67 ? 20.656 -2.691 -4.16 1 91.06 67 GLU B C 1
ATOM 1938 O O . GLU B 1 67 ? 21.859 -2.404 -4.156 1 91.06 67 GLU B O 1
ATOM 1943 N N . ALA B 1 68 ? 19.734 -1.843 -3.926 1 86 68 ALA B N 1
ATOM 1944 C CA . ALA B 1 68 ? 20.047 -0.448 -3.627 1 86 68 ALA B CA 1
ATOM 1945 C C . ALA B 1 68 ? 20.828 -0.327 -2.318 1 86 68 ALA B C 1
ATOM 1947 O O . ALA B 1 68 ? 21.703 0.524 -2.189 1 86 68 ALA B O 1
ATOM 1948 N N . LYS B 1 69 ? 20.484 -1.148 -1.427 1 84.56 69 LYS B N 1
ATOM 1949 C CA . LYS B 1 69 ? 21.141 -1.129 -0.119 1 84.56 69 LYS B CA 1
ATOM 1950 C C . LYS B 1 69 ? 22.547 -1.687 -0.202 1 84.56 69 LYS B C 1
ATOM 1952 O O . LYS B 1 69 ? 23.406 -1.372 0.638 1 84.56 69 LYS B O 1
ATOM 1957 N N . SER B 1 70 ? 22.812 -2.543 -1.194 1 80.75 70 SER B N 1
ATOM 1958 C CA . SER B 1 70 ? 24.094 -3.227 -1.31 1 80.75 70 SER B CA 1
ATOM 1959 C C . SER B 1 70 ? 25.109 -2.381 -2.074 1 80.75 70 SER B C 1
ATOM 1961 O O . SER B 1 70 ? 26.281 -2.719 -2.131 1 80.75 70 SER B O 1
ATOM 1963 N N . HIS B 1 71 ? 24.656 -1.396 -2.807 1 70.31 71 HIS B N 1
ATOM 1964 C CA . HIS B 1 71 ? 25.516 -0.61 -3.682 1 70.31 71 HIS B CA 1
ATOM 1965 C C . HIS B 1 71 ? 26.625 0.085 -2.889 1 70.31 71 HIS B C 1
ATOM 1967 O O . HIS B 1 71 ? 26.344 0.714 -1.862 1 70.31 71 HIS B O 1
ATOM 1973 N N . THR B 1 72 ? 27.844 -0.573 -3.145 1 60.16 72 THR B N 1
ATOM 1974 C CA . THR B 1 72 ? 29.094 0.052 -2.703 1 60.16 72 THR B CA 1
ATOM 1975 C C . THR B 1 72 ? 29.578 1.066 -3.73 1 60.16 72 THR B C 1
ATOM 1977 O O . THR B 1 72 ? 29.375 0.889 -4.934 1 60.16 72 THR B O 1
ATOM 1980 N N . PRO B 1 73 ? 29.812 2.346 -3.377 1 54.34 73 PRO B N 1
ATOM 1981 C CA . PRO B 1 73 ? 30.25 3.4 -4.297 1 54.34 73 PRO B CA 1
ATOM 1982 C C . PRO B 1 73 ? 31.312 2.918 -5.293 1 54.34 73 PRO B C 1
ATOM 1984 O O . PRO B 1 73 ? 31.359 3.408 -6.422 1 54.34 73 PRO B O 1
ATOM 1987 N N . ASP B 1 74 ? 32.281 2.25 -4.852 1 52.28 74 ASP B N 1
ATOM 1988 C CA . ASP B 1 74 ? 33.375 1.97 -5.797 1 52.28 74 ASP B CA 1
ATOM 1989 C C . ASP B 1 74 ? 32.875 1.062 -6.926 1 52.28 74 ASP B C 1
ATOM 1991 O O . ASP B 1 74 ? 33.625 0.816 -7.891 1 52.28 74 ASP B O 1
ATOM 1995 N N . ALA B 1 75 ? 31.984 0.277 -6.586 1 50.59 75 ALA B N 1
ATOM 1996 C CA . ALA B 1 75 ? 31.656 -0.732 -7.586 1 50.59 75 ALA B CA 1
ATOM 1997 C C . ALA B 1 75 ? 30.797 -0.135 -8.703 1 50.59 75 ALA B C 1
ATOM 1999 O O . ALA B 1 75 ? 29.781 0.516 -8.438 1 50.59 75 ALA B O 1
ATOM 2000 N N . SER B 1 76 ? 31.25 0.081 -9.742 1 48.28 76 SER B N 1
ATOM 2001 C CA . SER B 1 76 ? 30.594 0.381 -11.008 1 48.28 76 SER B CA 1
ATOM 2002 C C . SER B 1 76 ? 29.422 -0.566 -11.266 1 48.28 76 SER B C 1
ATOM 2004 O O . SER B 1 76 ? 29.578 -1.785 -11.164 1 48.28 76 SER B O 1
ATOM 2006 N N . GLY B 1 77 ? 28.062 -0.203 -11.062 1 54.69 77 GLY B N 1
ATOM 2007 C CA . GLY B 1 77 ? 26.812 -0.837 -11.484 1 54.69 77 GLY B CA 1
ATOM 2008 C C . GLY B 1 77 ? 26.094 -1.543 -10.359 1 54.69 77 GLY B C 1
ATOM 2009 O O . GLY B 1 77 ?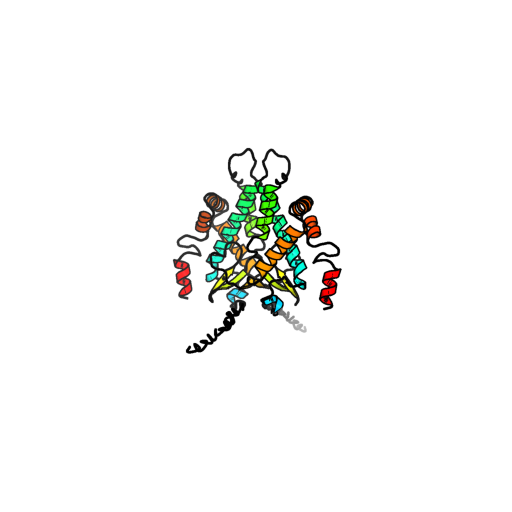 26.641 -1.728 -9.273 1 54.69 77 GLY B O 1
ATOM 2010 N N . LEU B 1 78 ? 24.781 -1.56 -10.352 1 59.38 78 LEU B N 1
ATOM 2011 C CA . LEU B 1 78 ? 23.969 -2.311 -9.406 1 59.38 78 LEU B CA 1
ATOM 2012 C C . LEU B 1 78 ? 24.516 -3.715 -9.195 1 59.38 78 LEU B C 1
ATOM 2014 O O . LEU B 1 78 ? 24.672 -4.477 -10.156 1 59.38 78 LEU B O 1
ATOM 2018 N N . GLN B 1 79 ? 25.203 -3.977 -8.125 1 75.75 79 GLN B N 1
ATOM 2019 C CA . GLN B 1 79 ? 25.859 -5.254 -7.855 1 75.75 79 GLN B CA 1
ATOM 2020 C C . GLN B 1 79 ? 24.828 -6.367 -7.668 1 75.75 79 GLN B C 1
ATOM 2022 O O . GLN B 1 79 ? 23.766 -6.145 -7.105 1 75.75 79 GLN B O 1
ATOM 2027 N N . GLU B 1 80 ? 25.141 -7.371 -8.32 1 89.38 80 GLU B N 1
ATOM 2028 C CA . GLU B 1 80 ? 24.375 -8.609 -8.18 1 89.38 80 GLU B CA 1
ATOM 2029 C C . GLU B 1 80 ? 24.344 -9.07 -6.723 1 89.38 80 GLU B C 1
ATOM 2031 O O . GLU B 1 80 ? 25.359 -9.016 -6.023 1 89.38 80 GLU B O 1
ATOM 2036 N N . LEU B 1 81 ? 23.203 -9.398 -6.266 1 95.25 81 LEU B N 1
ATOM 2037 C CA . LEU B 1 81 ? 23.047 -9.906 -4.906 1 95.25 81 LEU B CA 1
ATOM 2038 C C . LEU B 1 81 ? 23.641 -11.312 -4.781 1 95.25 81 LEU B C 1
ATOM 2040 O O . LEU B 1 81 ? 23.641 -12.07 -5.75 1 95.25 81 LEU B O 1
ATOM 2044 N N . SER B 1 82 ? 24.141 -11.594 -3.645 1 95.94 82 SER B N 1
ATOM 2045 C CA . SER B 1 82 ? 24.578 -12.961 -3.381 1 95.94 82 SER B CA 1
ATOM 2046 C C . SER B 1 82 ? 23.406 -13.922 -3.352 1 95.94 82 SER B C 1
ATOM 2048 O O . SER B 1 82 ? 22.266 -13.508 -3.115 1 95.94 82 SER B O 1
ATOM 2050 N N . GLU B 1 83 ? 23.656 -15.18 -3.525 1 97.31 83 GLU B N 1
ATOM 2051 C CA . GLU B 1 83 ? 22.609 -16.203 -3.488 1 97.31 83 GLU B CA 1
ATOM 2052 C C . GLU B 1 83 ? 21.891 -16.219 -2.143 1 97.31 83 GLU B C 1
ATOM 2054 O O . GLU B 1 83 ? 20.672 -16.328 -2.092 1 97.31 83 GLU B O 1
ATOM 2059 N N . SER B 1 84 ? 22.703 -16.125 -1.101 1 97.56 84 SER B N 1
ATOM 2060 C CA . SER B 1 84 ? 22.109 -16.125 0.232 1 97.56 84 SER B CA 1
ATOM 2061 C C . SER B 1 84 ? 21.188 -14.93 0.426 1 97.56 84 SER B C 1
ATOM 2063 O O . SER B 1 84 ? 20.109 -15.055 1.025 1 97.56 84 SER B O 1
ATOM 2065 N N . THR B 1 85 ? 21.562 -13.82 -0.175 1 97.25 85 THR B N 1
ATOM 2066 C CA . THR B 1 85 ? 20.797 -12.586 0.007 1 97.25 85 THR B CA 1
ATOM 2067 C C . THR B 1 85 ? 19.484 -12.648 -0.771 1 97.25 85 THR B C 1
ATOM 2069 O O . THR B 1 85 ? 18.406 -12.398 -0.212 1 97.25 85 THR B O 1
ATOM 2072 N N . TYR B 1 86 ? 19.578 -12.992 -2.053 1 98.19 86 TYR B N 1
ATOM 2073 C CA . TYR B 1 86 ? 18.328 -12.945 -2.803 1 98.19 86 TYR B CA 1
ATOM 2074 C C . TYR B 1 86 ? 17.391 -14.078 -2.383 1 98.19 86 TYR B C 1
ATOM 2076 O O . TYR B 1 86 ? 16.172 -13.969 -2.523 1 98.19 86 TYR B O 1
ATOM 2084 N N . THR B 1 87 ? 17.969 -15.227 -1.852 1 98.56 87 THR B N 1
ATOM 2085 C CA . THR B 1 87 ? 17.141 -16.297 -1.302 1 98.56 87 THR B CA 1
ATOM 2086 C C . THR B 1 87 ? 16.359 -15.797 -0.093 1 98.56 87 THR B C 1
ATOM 2088 O O . THR B 1 87 ? 15.148 -16.031 0.006 1 98.56 87 THR B O 1
ATOM 2091 N N . ASP B 1 88 ? 17.047 -15.125 0.76 1 98.38 88 ASP B N 1
ATOM 2092 C CA . ASP B 1 88 ? 16.406 -14.57 1.948 1 98.38 88 ASP B CA 1
ATOM 2093 C C . ASP B 1 88 ? 15.352 -13.531 1.569 1 98.38 88 ASP B C 1
ATOM 2095 O O . ASP B 1 88 ? 14.266 -13.508 2.148 1 98.38 88 ASP B O 1
ATOM 2099 N N . VAL B 1 89 ? 15.656 -12.641 0.667 1 98.44 89 VAL B N 1
ATOM 2100 C CA . VAL B 1 89 ? 14.758 -11.578 0.219 1 98.44 89 VAL B CA 1
ATOM 2101 C C . VAL B 1 89 ? 13.484 -12.188 -0.35 1 98.44 89 VAL B C 1
ATOM 2103 O O . VAL B 1 89 ? 12.375 -11.75 -0.022 1 98.44 89 VAL B O 1
ATOM 2106 N N . LEU B 1 90 ? 13.641 -13.203 -1.163 1 98.81 90 LEU B N 1
ATOM 2107 C CA . LEU B 1 90 ? 12.484 -13.828 -1.801 1 98.81 90 LEU B CA 1
ATOM 2108 C C . LEU B 1 90 ? 11.633 -14.57 -0.778 1 98.81 90 LEU B C 1
ATOM 2110 O O . LEU B 1 90 ? 10.406 -14.508 -0.817 1 98.81 90 LEU B O 1
ATOM 2114 N N . ASP B 1 91 ? 12.25 -15.227 0.154 1 98.62 91 ASP B N 1
ATOM 2115 C CA . ASP B 1 91 ? 11.531 -15.898 1.232 1 98.62 91 ASP B CA 1
ATOM 2116 C C . ASP B 1 91 ? 10.742 -14.891 2.07 1 98.62 91 ASP B C 1
ATOM 2118 O O . ASP B 1 91 ? 9.57 -15.117 2.385 1 98.62 91 ASP B O 1
ATOM 2122 N N . GLN B 1 92 ? 11.359 -13.867 2.379 1 98.44 92 GLN B N 1
ATOM 2123 C CA . GLN B 1 92 ? 10.719 -12.828 3.17 1 98.44 92 GLN B CA 1
ATOM 2124 C C . GLN B 1 92 ? 9.578 -12.172 2.395 1 98.44 92 GLN B C 1
ATOM 2126 O O . GLN B 1 92 ? 8.555 -11.797 2.979 1 98.44 92 GLN B O 1
ATOM 2131 N N . THR B 1 93 ? 9.766 -12 1.152 1 98.62 93 THR B N 1
ATOM 2132 C CA . THR B 1 93 ? 8.703 -11.453 0.314 1 98.62 93 THR B CA 1
ATOM 2133 C C . THR B 1 93 ? 7.445 -12.305 0.411 1 98.62 93 THR B C 1
ATOM 2135 O O . THR B 1 93 ? 6.344 -11.773 0.565 1 98.62 93 THR B O 1
ATOM 2138 N N . CYS B 1 94 ? 7.629 -13.617 0.379 1 98.69 94 CYS B N 1
ATOM 2139 C CA . CYS B 1 94 ? 6.488 -14.516 0.324 1 98.69 94 CYS B CA 1
ATOM 2140 C C . CYS B 1 94 ? 5.887 -14.727 1.71 1 98.69 94 CYS B C 1
ATOM 2142 O O . CYS B 1 94 ? 4.742 -15.164 1.836 1 98.69 94 CYS B O 1
ATOM 2144 N N . SER B 1 95 ? 6.586 -14.297 2.77 1 97.88 95 SER B N 1
ATOM 2145 C CA . SER B 1 95 ? 6.117 -14.445 4.145 1 97.88 95 SER B CA 1
ATOM 2146 C C . SER B 1 95 ? 5.531 -13.148 4.676 1 97.88 95 SER B C 1
ATOM 2148 O O . SER B 1 95 ? 5.16 -13.062 5.852 1 97.88 95 SER B O 1
ATOM 2150 N N . GLN B 1 96 ? 5.488 -12.156 3.885 1 95.38 96 GLN B N 1
ATOM 2151 C CA . GLN B 1 96 ? 4.953 -10.883 4.359 1 95.38 96 GLN B CA 1
ATOM 2152 C C . GLN B 1 96 ? 3.457 -10.984 4.645 1 95.38 96 GLN B C 1
ATOM 2154 O O . GLN B 1 96 ? 2.855 -12.047 4.449 1 95.38 96 GLN B O 1
ATOM 2159 N N . ASN B 1 97 ? 2.748 -9.977 5.086 1 89.44 97 ASN B N 1
ATOM 2160 C CA . ASN B 1 97 ? 1.358 -10.047 5.527 1 89.44 97 ASN B CA 1
ATOM 2161 C C . ASN B 1 97 ? 0.395 -9.664 4.406 1 89.44 97 ASN B C 1
ATOM 2163 O O . ASN B 1 97 ? -0.819 -9.828 4.543 1 89.44 97 ASN B O 1
ATOM 2167 N N . TRP B 1 98 ? 0.791 -9.133 3.311 1 94.69 98 TRP B N 1
ATOM 2168 C CA . TRP B 1 98 ? 0.05 -8.852 2.084 1 94.69 98 TRP B CA 1
ATOM 2169 C C . TRP B 1 98 ? -1.194 -8.023 2.375 1 94.69 98 TRP B C 1
ATOM 2171 O O . TRP B 1 98 ? -2.219 -8.172 1.706 1 94.69 98 TRP B O 1
ATOM 2181 N N . GLN B 1 99 ? -1.198 -7.203 3.377 1 88 99 GLN B N 1
ATOM 2182 C CA . GLN B 1 99 ? -2.361 -6.469 3.861 1 88 99 GLN B CA 1
ATOM 2183 C C . GLN B 1 99 ? -2.719 -5.32 2.92 1 88 99 GLN B C 1
ATOM 2185 O O . GLN B 1 99 ? -3.816 -4.766 2.994 1 88 99 GLN B O 1
ATOM 2190 N N . SER B 1 100 ? -1.83 -5.039 2.07 1 90.19 100 SER B N 1
ATOM 2191 C CA . SER B 1 100 ? -2.055 -3.902 1.186 1 90.19 100 SER B CA 1
ATOM 2192 C C . SER B 1 100 ? -2.885 -4.301 -0.029 1 90.19 100 SER B C 1
ATOM 2194 O O . SER B 1 100 ? -3.191 -3.467 -0.881 1 90.19 100 SER B O 1
ATOM 2196 N N . TYR B 1 101 ? -3.225 -5.57 -0.058 1 94.06 101 TYR B N 1
ATOM 2197 C CA . TYR B 1 101 ? -3.998 -6.066 -1.192 1 94.06 101 TYR B CA 1
ATOM 2198 C C . TYR B 1 101 ? -5.414 -6.43 -0.768 1 94.06 101 TYR B C 1
ATOM 2200 O O . TYR B 1 101 ? -5.656 -6.758 0.397 1 94.06 101 TYR B O 1
ATOM 2208 N N . GLY B 1 102 ? -6.289 -6.422 -1.713 1 92.88 102 GLY B N 1
ATOM 2209 C CA . GLY B 1 102 ? -7.684 -6.781 -1.528 1 92.88 102 GLY B CA 1
ATOM 2210 C C . GLY B 1 102 ? -8.43 -6.988 -2.836 1 92.88 102 GLY B C 1
ATOM 2211 O O . GLY B 1 102 ? -7.805 -7.129 -3.891 1 92.88 102 GLY B O 1
ATOM 2212 N N . VAL B 1 103 ? -9.758 -7.09 -2.686 1 93.38 103 VAL B N 1
ATOM 2213 C CA . VAL B 1 103 ? -10.586 -7.301 -3.863 1 93.38 103 VAL B CA 1
ATOM 2214 C C . VAL B 1 103 ? -11.57 -6.145 -4.016 1 93.38 103 VAL B C 1
ATOM 2216 O O . VAL B 1 103 ? -12.133 -5.66 -3.031 1 93.38 103 VAL B O 1
ATOM 2219 N N . HIS B 1 104 ? -11.648 -5.668 -5.215 1 89.62 104 HIS B N 1
ATOM 2220 C CA . HIS B 1 104 ? -12.656 -4.66 -5.539 1 89.62 104 HIS B CA 1
ATOM 2221 C C . HIS B 1 104 ? -13.375 -4.996 -6.84 1 89.62 104 HIS B C 1
ATOM 2223 O O . HIS B 1 104 ? -13.031 -5.969 -7.512 1 89.62 104 HIS B O 1
ATOM 2229 N N . GLU B 1 105 ? -14.414 -4.238 -7.027 1 86.56 105 GLU B N 1
ATOM 2230 C CA . GLU B 1 105 ? -15.188 -4.465 -8.242 1 86.56 105 GLU B CA 1
ATOM 2231 C C . GLU B 1 105 ? -15 -3.326 -9.242 1 86.56 105 GLU B C 1
ATOM 2233 O O . GLU B 1 105 ? -15.141 -2.154 -8.891 1 86.56 105 GLU B O 1
ATOM 2238 N N . VAL B 1 106 ? -14.594 -3.678 -10.43 1 83.31 106 VAL B N 1
ATOM 2239 C CA . VAL B 1 106 ? -14.422 -2.727 -11.523 1 83.31 106 VAL B CA 1
ATOM 2240 C C . VAL B 1 106 ? -15.203 -3.195 -12.75 1 83.31 106 VAL B C 1
ATOM 2242 O O . VAL B 1 106 ? -14.977 -4.301 -13.25 1 83.31 106 VAL B O 1
ATOM 2245 N N . ASN B 1 107 ? -16.125 -2.305 -13.219 1 80.69 107 ASN B N 1
ATOM 2246 C CA . ASN B 1 107 ? -16.938 -2.662 -14.375 1 80.69 107 ASN B CA 1
ATOM 2247 C C . ASN B 1 107 ? -17.641 -4.004 -14.172 1 80.69 107 ASN B C 1
ATOM 2249 O O . ASN B 1 107 ? -17.609 -4.867 -15.047 1 80.69 107 ASN B O 1
ATOM 2253 N N . GLN B 1 108 ? -18.016 -4.289 -12.977 1 82.94 108 GLN B N 1
ATOM 2254 C CA . GLN B 1 108 ? -18.828 -5.441 -12.594 1 82.94 108 GLN B CA 1
ATOM 2255 C C . GLN B 1 108 ? -17.984 -6.715 -12.547 1 82.94 108 GLN B C 1
ATOM 2257 O O . GLN B 1 108 ? -18.531 -7.82 -12.539 1 82.94 108 GLN B O 1
ATOM 2262 N N . MET B 1 109 ? -16.719 -6.488 -12.586 1 85.5 109 MET B N 1
ATOM 2263 C CA . MET B 1 109 ? -15.812 -7.625 -12.453 1 85.5 109 MET B CA 1
ATOM 2264 C C . MET B 1 109 ? -14.961 -7.504 -11.195 1 85.5 109 MET B C 1
ATOM 2266 O O . MET B 1 109 ? -14.469 -6.422 -10.875 1 85.5 109 MET B O 1
ATOM 2270 N N . LYS B 1 110 ? -14.891 -8.609 -10.539 1 89.5 110 LYS B N 1
ATOM 2271 C CA . LYS B 1 110 ? -14.039 -8.625 -9.352 1 89.5 110 LYS B CA 1
ATOM 2272 C C . LYS B 1 110 ? -12.57 -8.75 -9.734 1 89.5 110 LYS B C 1
ATOM 2274 O O . LYS B 1 110 ? -12.203 -9.602 -10.547 1 89.5 110 LYS B O 1
ATOM 2279 N N . ARG B 1 111 ? -11.766 -7.863 -9.125 1 91.62 111 ARG B N 1
ATOM 2280 C CA . ARG B 1 111 ? -10.336 -7.82 -9.391 1 91.62 111 ARG B CA 1
ATOM 2281 C C . ARG B 1 111 ? -9.539 -7.648 -8.102 1 91.62 111 ARG B C 1
ATOM 2283 O O . ARG B 1 111 ? -10.016 -7.027 -7.148 1 91.62 111 ARG B O 1
ATOM 2290 N N . LEU B 1 112 ? -8.383 -8.258 -8.117 1 94.25 112 LEU B N 1
ATOM 2291 C CA . LEU B 1 112 ? -7.477 -7.914 -7.027 1 94.25 112 LEU B CA 1
ATOM 2292 C C . LEU B 1 112 ? -6.938 -6.496 -7.195 1 94.25 112 LEU B C 1
ATOM 2294 O O . LEU B 1 112 ? -6.742 -6.031 -8.32 1 94.25 112 LEU B O 1
ATOM 2298 N N . THR B 1 113 ? -6.742 -5.871 -6.086 1 92.25 113 THR B N 1
ATOM 2299 C CA . THR B 1 113 ? -6.172 -4.527 -6.105 1 92.25 113 THR B CA 1
ATOM 2300 C C . THR B 1 113 ? -5.07 -4.395 -5.059 1 92.25 113 THR B C 1
ATOM 2302 O O . THR B 1 113 ? -5.066 -5.113 -4.059 1 92.25 113 THR B O 1
ATOM 2305 N N . GLY B 1 114 ? -4.168 -3.412 -5.344 1 92.81 114 GLY B N 1
ATOM 2306 C CA . GLY B 1 114 ? -2.99 -3.195 -4.52 1 92.81 114 GLY B CA 1
ATOM 2307 C C . GLY B 1 114 ? -1.772 -2.775 -5.316 1 92.81 114 GLY B C 1
ATOM 2308 O O . GLY B 1 114 ? -1.848 -2.619 -6.539 1 92.81 114 GLY B O 1
ATOM 2309 N N . PRO B 1 115 ? -0.699 -2.637 -4.637 1 92.38 115 PRO B N 1
ATOM 2310 C CA . PRO B 1 115 ? 0.512 -2.186 -5.328 1 92.38 115 PRO B CA 1
ATOM 2311 C C . PRO B 1 115 ? 0.861 -3.055 -6.535 1 92.38 115 PRO B C 1
ATOM 2313 O O . PRO B 1 115 ? 0.857 -4.285 -6.434 1 92.38 115 PRO B O 1
ATOM 2316 N N . GLY B 1 116 ? 1.051 -2.336 -7.664 1 92.75 116 GLY B N 1
ATOM 2317 C CA . GLY B 1 116 ? 1.509 -3.041 -8.852 1 92.75 116 GLY B CA 1
ATOM 2318 C C . GLY B 1 116 ? 0.376 -3.471 -9.766 1 92.75 116 GLY B C 1
ATOM 2319 O O . GLY B 1 116 ? 0.613 -3.924 -10.883 1 92.75 116 GLY B O 1
ATOM 2320 N N . LEU B 1 117 ? -0.796 -3.508 -9.297 1 92.31 117 LEU B N 1
ATOM 2321 C CA . LEU B 1 117 ? -1.92 -4.035 -10.062 1 92.31 117 LEU B CA 1
ATOM 2322 C C . LEU B 1 117 ? -2.691 -2.904 -10.734 1 92.31 117 LEU B C 1
ATOM 2324 O O . LEU B 1 117 ? -3.529 -3.154 -11.609 1 92.31 117 LEU B O 1
ATOM 2328 N N . SER B 1 118 ? -2.582 -1.671 -10.547 1 73.12 118 SER B N 1
ATOM 2329 C CA . SER B 1 118 ? -3.457 -0.62 -11.055 1 73.12 118 SER B CA 1
ATOM 2330 C C . SER B 1 118 ? -3.041 -0.181 -12.453 1 73.12 118 SER B C 1
ATOM 2332 O O . SER B 1 118 ? -2.17 0.678 -12.609 1 73.12 118 SER B O 1
ATOM 2334 N N . LYS B 1 119 ? -3.164 -0.997 -13.484 1 63 119 LYS B N 1
ATOM 2335 C CA . LYS B 1 119 ? -2.705 -0.559 -14.797 1 63 119 LYS B CA 1
ATOM 2336 C C . LYS B 1 119 ? -3.801 0.198 -15.539 1 63 119 LYS B C 1
ATOM 2338 O O . LYS B 1 119 ? -3.541 0.829 -16.562 1 63 119 LYS B O 1
ATOM 2343 N N . GLY B 1 120 ? -4.934 0.296 -14.953 1 58.62 120 GLY B N 1
ATOM 2344 C CA . GLY B 1 120 ? -5.969 1.001 -15.695 1 58.62 120 GLY B CA 1
ATOM 2345 C C . GLY B 1 120 ? -6.535 2.189 -14.945 1 58.62 120 GLY B C 1
ATOM 2346 O O . GLY B 1 120 ? -6.02 2.566 -13.891 1 58.62 120 GLY B O 1
ATOM 2347 N N . PRO B 1 121 ? -7.305 2.936 -15.766 1 62.88 121 PRO B N 1
ATOM 2348 C CA . PRO B 1 121 ? -7.98 4.043 -15.086 1 62.88 121 PRO B CA 1
ATOM 2349 C C . PRO B 1 121 ? -8.641 3.617 -13.773 1 62.88 121 PRO B C 1
ATOM 2351 O O . PRO B 1 121 ? -9.289 2.568 -13.719 1 62.88 121 PRO B O 1
ATOM 2354 N N . GLU B 1 122 ? -8.172 4.078 -12.789 1 67.06 122 GLU B N 1
ATOM 2355 C CA . GLU B 1 122 ? -8.766 3.789 -11.492 1 67.06 122 GLU B CA 1
ATOM 2356 C C . GLU B 1 122 ? -10.094 4.52 -11.32 1 67.06 122 GLU B C 1
ATOM 2358 O O . GLU B 1 122 ? -10.25 5.656 -11.781 1 67.06 122 GLU B O 1
ATOM 2363 N N . PRO B 1 123 ? -11.039 3.711 -10.875 1 72.69 123 PRO B N 1
ATOM 2364 C CA . PRO B 1 123 ? -12.289 4.406 -10.555 1 72.69 123 PRO B CA 1
ATOM 2365 C C . PRO B 1 123 ? -12.078 5.602 -9.633 1 72.69 123 PRO B C 1
ATOM 2367 O O . PRO B 1 123 ? -11.102 5.645 -8.883 1 72.69 123 PRO B O 1
ATOM 2370 N N . ARG B 1 124 ? -12.969 6.516 -9.836 1 79.81 124 ARG B N 1
ATOM 2371 C CA . ARG B 1 124 ? -12.891 7.711 -9.008 1 79.81 124 ARG B CA 1
ATOM 2372 C C . ARG B 1 124 ? -12.969 7.355 -7.527 1 79.81 124 ARG B C 1
ATOM 2374 O O . ARG B 1 124 ? -12.234 7.914 -6.711 1 79.81 124 ARG B O 1
ATOM 2381 N N . ILE B 1 125 ? -13.883 6.418 -7.32 1 84.94 125 ILE B N 1
ATOM 2382 C CA . ILE B 1 125 ? -14.039 5.891 -5.969 1 84.94 125 ILE B CA 1
ATOM 2383 C C . ILE B 1 125 ? -13.945 4.363 -6 1 84.94 125 ILE B C 1
ATOM 2385 O O . ILE B 1 125 ? -14.492 3.723 -6.898 1 84.94 125 ILE B O 1
ATOM 2389 N N . SER B 1 126 ? -13.289 3.826 -5.027 1 87.5 126 SER B N 1
ATOM 2390 C CA . SER B 1 126 ? -13.141 2.375 -4.984 1 87.5 126 SER B CA 1
ATOM 2391 C C . SER B 1 126 ? -13.406 1.833 -3.586 1 87.5 126 SER B C 1
ATOM 2393 O O . SER B 1 126 ? -13.039 2.455 -2.59 1 87.5 126 SER B O 1
ATOM 2395 N N . VAL B 1 127 ? -14.125 0.719 -3.627 1 90.06 127 VAL B N 1
ATOM 2396 C CA . VAL B 1 127 ? -14.344 -0.019 -2.389 1 90.06 127 VAL B CA 1
ATOM 2397 C C . VAL B 1 127 ? -13.578 -1.341 -2.434 1 90.06 127 VAL B C 1
ATOM 2399 O O . VAL B 1 127 ? -13.758 -2.137 -3.357 1 90.06 127 VAL B O 1
ATOM 2402 N N . MET B 1 128 ? -12.789 -1.546 -1.437 1 91.62 128 MET B N 1
ATOM 2403 C CA . MET B 1 128 ? -11.953 -2.74 -1.417 1 91.62 128 MET B CA 1
ATOM 2404 C C . MET B 1 128 ? -12.211 -3.564 -0.16 1 91.62 128 MET B C 1
ATOM 2406 O O . MET B 1 128 ? -12.336 -3.014 0.934 1 91.62 128 MET B O 1
ATOM 2410 N N . ILE B 1 129 ? -12.32 -4.832 -0.37 1 91.56 129 ILE B N 1
ATOM 2411 C CA . ILE B 1 129 ? -12.352 -5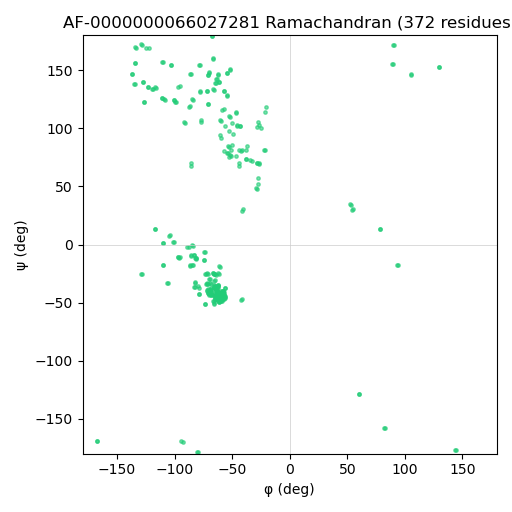.766 0.751 1 91.56 129 ILE B CA 1
ATOM 2412 C C . ILE B 1 129 ? -10.977 -6.414 0.921 1 91.56 129 ILE B C 1
ATOM 2414 O O . ILE B 1 129 ? -10.422 -6.965 -0.033 1 91.56 129 ILE B O 1
ATOM 2418 N N . SER B 1 130 ? -10.438 -6.289 2.107 1 91.62 130 SER B N 1
ATOM 2419 C CA . SER B 1 130 ? -9.141 -6.891 2.402 1 91.62 130 SER B CA 1
ATOM 2420 C C . SER B 1 130 ? -9.203 -7.727 3.678 1 91.62 130 SER B C 1
ATOM 2422 O O . SER B 1 130 ? -10.211 -7.723 4.383 1 91.62 130 SER B O 1
ATOM 2424 N N . GLY B 1 131 ? -8.055 -8.43 3.891 1 89.75 131 GLY B N 1
ATOM 2425 C CA . GLY B 1 131 ? -8.055 -9.352 5.016 1 89.75 131 GLY B CA 1
ATOM 2426 C C . GLY B 1 131 ? -8.703 -10.688 4.691 1 89.75 131 GLY B C 1
ATOM 2427 O O . GLY B 1 131 ? -8.703 -11.117 3.539 1 89.75 131 GLY B O 1
ATOM 2428 N N . GLY B 1 132 ? -9.156 -11.398 5.766 1 89.19 132 GLY B N 1
ATOM 2429 C CA . GLY B 1 132 ? -9.727 -12.719 5.527 1 89.19 132 GLY B CA 1
ATOM 2430 C C . GLY B 1 132 ? -8.742 -13.68 4.883 1 89.19 132 GLY B C 1
ATOM 2431 O O . GLY B 1 132 ? -7.621 -13.852 5.375 1 89.19 132 GLY B O 1
ATOM 2432 N N . PRO B 1 133 ? -9.188 -14.258 3.842 1 92.75 133 PRO B N 1
ATOM 2433 C CA . PRO B 1 133 ? -8.328 -15.289 3.25 1 92.75 133 PRO B CA 1
ATOM 2434 C C . PRO B 1 133 ? -7.297 -14.711 2.285 1 92.75 133 PRO B C 1
ATOM 2436 O O . PRO B 1 133 ? -6.371 -15.414 1.874 1 92.75 133 PRO B O 1
ATOM 2439 N N . TRP B 1 134 ? -7.438 -13.531 2 1 93.94 134 TRP B N 1
ATOM 2440 C CA . TRP B 1 134 ? -6.723 -12.977 0.856 1 93.94 134 TRP B CA 1
ATOM 2441 C C . TRP B 1 134 ? -5.223 -12.922 1.126 1 93.94 134 TRP B C 1
ATOM 2443 O O . TRP B 1 134 ? -4.422 -13.344 0.29 1 93.94 134 TRP B O 1
ATOM 2453 N N . PRO B 1 135 ? -4.805 -12.484 2.34 1 94.75 135 PRO B N 1
ATOM 2454 C CA . PRO B 1 135 ? -3.363 -12.477 2.6 1 94.75 135 PRO B CA 1
ATOM 2455 C C . PRO B 1 135 ? -2.736 -13.867 2.504 1 94.75 135 PRO B C 1
ATOM 2457 O O . PRO B 1 135 ? -1.679 -14.023 1.891 1 94.75 135 PRO B O 1
ATOM 2460 N N . ASN B 1 136 ? -3.385 -14.781 3.008 1 96.19 136 ASN B N 1
ATOM 2461 C CA . ASN B 1 136 ? -2.867 -16.141 2.957 1 96.19 136 ASN B CA 1
ATOM 2462 C C . ASN B 1 136 ? -2.848 -16.688 1.529 1 96.19 136 ASN B C 1
ATOM 2464 O O . ASN B 1 136 ? -1.902 -17.359 1.132 1 96.19 136 ASN B O 1
ATOM 2468 N N . ARG B 1 137 ? -3.869 -16.406 0.82 1 97.69 137 ARG B N 1
ATOM 2469 C CA . ARG B 1 137 ? -3.945 -16.844 -0.571 1 97.69 137 ARG B CA 1
ATOM 2470 C C . ARG B 1 137 ? -2.787 -16.281 -1.386 1 97.69 137 ARG B C 1
ATOM 2472 O O . ARG B 1 137 ? -2.189 -17 -2.199 1 97.69 137 ARG B O 1
ATOM 2479 N N . LEU B 1 138 ? -2.463 -15.07 -1.127 1 98.25 138 LEU B N 1
ATOM 2480 C CA . LEU B 1 138 ? -1.359 -14.445 -1.845 1 98.25 138 LEU B CA 1
ATOM 2481 C C . LEU B 1 138 ? -0.022 -15.031 -1.407 1 98.25 138 LEU B C 1
ATOM 2483 O O . LEU B 1 138 ? 0.854 -15.281 -2.24 1 98.25 138 LEU B O 1
ATOM 2487 N N . SER B 1 139 ? 0.115 -15.242 -0.149 1 98.44 139 SER B N 1
ATOM 2488 C CA . SER B 1 139 ? 1.318 -15.891 0.36 1 98.44 139 SER B CA 1
ATOM 2489 C C . SER B 1 139 ? 1.507 -17.266 -0.262 1 98.44 139 SER B C 1
ATOM 2491 O O . SER B 1 139 ? 2.6 -17.609 -0.726 1 98.44 139 SER B O 1
ATOM 2493 N N . LYS B 1 140 ? 0.472 -18 -0.286 1 98.31 140 LYS B N 1
ATOM 2494 C CA . LYS B 1 140 ? 0.523 -19.344 -0.878 1 98.31 140 LYS B CA 1
ATOM 2495 C C . LYS B 1 140 ? 0.886 -19.266 -2.359 1 98.31 140 LYS B C 1
ATOM 2497 O O . LYS B 1 140 ? 1.673 -20.078 -2.848 1 98.31 140 LYS B O 1
ATOM 2502 N N . THR B 1 141 ? 0.259 -18.359 -3.031 1 98.38 141 THR B N 1
ATOM 2503 C CA . THR B 1 141 ? 0.579 -18.141 -4.438 1 98.38 141 THR B CA 1
ATOM 2504 C C . THR B 1 141 ? 2.062 -17.844 -4.613 1 98.38 141 THR B C 1
ATOM 2506 O O . THR B 1 141 ? 2.715 -18.391 -5.504 1 98.38 141 THR B O 1
ATOM 2509 N N . CYS B 1 142 ? 2.572 -17 -3.764 1 98.81 142 CYS B N 1
ATOM 2510 C CA . CYS B 1 142 ? 3.977 -16.609 -3.807 1 98.81 142 CYS B CA 1
ATOM 2511 C C . CYS B 1 142 ? 4.887 -17.812 -3.578 1 98.81 142 CYS B C 1
ATOM 2513 O O . CYS B 1 142 ? 5.809 -18.047 -4.355 1 98.81 142 CYS B O 1
ATOM 2515 N N . PHE B 1 143 ? 4.609 -18.562 -2.574 1 98.62 143 PHE B N 1
ATOM 2516 C CA . PHE B 1 143 ? 5.414 -19.734 -2.252 1 98.62 143 PHE B CA 1
ATOM 2517 C C . PHE B 1 143 ? 5.312 -20.781 -3.357 1 98.62 143 PHE B C 1
ATOM 2519 O O . PHE B 1 143 ? 6.277 -21.5 -3.631 1 98.62 143 PHE B O 1
ATOM 2526 N N . HIS B 1 144 ? 4.164 -20.891 -3.943 1 98 144 HIS B N 1
ATOM 2527 C CA . HIS B 1 144 ? 4 -21.797 -5.07 1 98 144 HIS B CA 1
ATOM 2528 C C . HIS B 1 144 ? 5 -21.484 -6.18 1 98 144 HIS B C 1
ATOM 2530 O O . HIS B 1 144 ? 5.676 -22.391 -6.684 1 98 144 HIS B O 1
ATOM 2536 N N . TYR B 1 145 ? 5.141 -20.234 -6.508 1 98.06 145 TYR B N 1
ATOM 2537 C CA . TYR B 1 145 ? 6.055 -19.828 -7.574 1 98.06 145 TYR B CA 1
ATOM 2538 C C . TYR B 1 145 ? 7.504 -20.031 -7.148 1 98.06 145 TYR B C 1
ATOM 2540 O O . TYR B 1 145 ? 8.344 -20.453 -7.957 1 98.06 145 TYR B O 1
ATOM 2548 N N . LEU B 1 146 ? 7.73 -19.703 -5.898 1 98.25 146 LEU B N 1
ATOM 2549 C CA . LEU B 1 146 ? 9.07 -19.938 -5.371 1 98.25 146 LEU B CA 1
ATOM 2550 C C . LEU B 1 146 ? 9.453 -21.422 -5.504 1 98.25 146 LEU B C 1
ATOM 2552 O O . LEU B 1 146 ? 10.586 -21.734 -5.855 1 98.25 146 LEU B O 1
ATOM 2556 N N . GLY B 1 147 ? 8.531 -22.25 -5.23 1 97.31 147 GLY B N 1
ATOM 2557 C CA . GLY B 1 147 ? 8.758 -23.688 -5.34 1 97.31 147 GLY B CA 1
ATOM 2558 C C . GLY B 1 147 ? 8.859 -24.172 -6.773 1 97.31 147 GLY B C 1
ATOM 2559 O O . GLY B 1 147 ? 9.68 -25.031 -7.086 1 97.31 147 GLY B O 1
ATOM 2560 N N . GLU B 1 148 ? 8.062 -23.641 -7.566 1 96.5 148 GLU B N 1
ATOM 2561 C CA . GLU B 1 148 ? 7.961 -24.078 -8.953 1 96.5 148 GLU B CA 1
ATOM 2562 C C . GLU B 1 148 ? 9.203 -23.688 -9.75 1 96.5 148 GLU B C 1
ATOM 2564 O O . GLU B 1 148 ? 9.766 -24.5 -10.484 1 96.5 148 GLU B O 1
ATOM 2569 N N . PHE B 1 149 ? 9.711 -22.484 -9.57 1 97.31 149 PHE B N 1
ATOM 2570 C CA . PHE B 1 149 ? 10.766 -21.969 -10.438 1 97.31 149 PHE B CA 1
ATOM 2571 C C . PHE B 1 149 ? 12.102 -21.953 -9.711 1 97.31 149 PHE B C 1
ATOM 2573 O O . PHE B 1 149 ? 13.156 -22.094 -10.336 1 97.31 149 PHE B O 1
ATOM 2580 N N . GLY B 1 150 ? 12.031 -21.703 -8.367 1 97.94 150 GLY B N 1
ATOM 2581 C CA . GLY B 1 150 ? 13.25 -21.594 -7.594 1 97.94 150 GLY B CA 1
ATOM 2582 C C . GLY B 1 150 ? 13.797 -20.172 -7.535 1 97.94 150 GLY B C 1
ATOM 2583 O O . GLY B 1 150 ? 13.625 -19.406 -8.477 1 97.94 150 GLY B O 1
ATOM 2584 N N . GLU B 1 151 ? 14.516 -19.922 -6.535 1 98.5 151 GLU B N 1
ATOM 2585 C CA . GLU B 1 151 ? 15.008 -18.578 -6.27 1 98.5 151 GLU B CA 1
ATOM 2586 C C . GLU B 1 151 ? 15.992 -18.125 -7.348 1 98.5 151 GLU B C 1
ATOM 2588 O O . GLU B 1 151 ? 15.992 -16.969 -7.75 1 98.5 151 GLU B O 1
ATOM 2593 N N . ASP B 1 152 ? 16.734 -19.016 -7.797 1 98.25 152 ASP B N 1
ATOM 2594 C CA . ASP B 1 152 ? 17.766 -18.672 -8.773 1 98.25 152 ASP B CA 1
ATOM 2595 C C . ASP B 1 152 ? 17.156 -18.188 -10.086 1 98.25 152 ASP B C 1
ATOM 2597 O O . ASP B 1 152 ? 17.531 -17.141 -10.609 1 98.25 152 ASP B O 1
ATOM 2601 N N . GLN B 1 153 ? 16.266 -18.953 -10.555 1 98.5 153 GLN B N 1
ATOM 2602 C CA . GLN B 1 153 ? 15.609 -18.594 -11.812 1 98.5 153 GLN B CA 1
ATOM 2603 C C . GLN B 1 153 ? 14.828 -17.297 -11.68 1 98.5 153 GLN B C 1
ATOM 2605 O O . GLN B 1 153 ? 14.812 -16.469 -12.594 1 98.5 153 GLN B O 1
ATOM 2610 N N . ILE B 1 154 ? 14.203 -17.094 -10.602 1 98.75 154 ILE B N 1
ATOM 2611 C CA . ILE B 1 154 ? 13.43 -15.891 -10.344 1 98.75 154 ILE B CA 1
ATOM 2612 C C . ILE B 1 154 ? 14.352 -14.68 -10.305 1 98.75 154 ILE B C 1
ATOM 2614 O O . ILE B 1 154 ? 14.062 -13.648 -10.922 1 98.75 154 ILE B O 1
ATOM 2618 N N . TYR B 1 155 ? 15.438 -14.82 -9.633 1 98.62 155 TYR B N 1
ATOM 2619 C CA . TYR B 1 155 ? 16.391 -13.711 -9.547 1 98.62 155 TYR B CA 1
ATOM 2620 C C . TYR B 1 155 ? 16.984 -13.398 -10.914 1 98.62 155 TYR B C 1
ATOM 2622 O O . TYR B 1 155 ? 17.156 -12.234 -11.273 1 98.62 155 TYR B O 1
ATOM 2630 N N . GLU B 1 156 ? 17.359 -14.391 -11.633 1 98.19 156 GLU B N 1
ATOM 2631 C CA . GLU B 1 156 ? 17.891 -14.188 -12.977 1 98.19 156 GLU B CA 1
ATOM 2632 C C . GLU B 1 156 ? 16.891 -13.453 -13.867 1 98.19 156 GLU B C 1
ATOM 2634 O O . GLU B 1 156 ? 17.266 -12.531 -14.594 1 98.19 156 GLU B O 1
ATOM 2639 N N . ALA B 1 157 ? 15.68 -13.891 -13.836 1 98.31 157 ALA B N 1
ATOM 2640 C CA . ALA B 1 157 ? 14.641 -13.227 -14.617 1 98.31 157 ALA B CA 1
ATOM 2641 C C . ALA B 1 157 ? 14.508 -11.758 -14.219 1 98.31 157 ALA B C 1
ATOM 2643 O O . ALA B 1 157 ? 14.375 -10.883 -15.078 1 98.31 157 ALA B O 1
ATOM 2644 N N . TYR B 1 158 ? 14.555 -11.531 -12.984 1 98.5 158 TYR B N 1
ATOM 2645 C CA . TYR B 1 158 ? 14.492 -10.164 -12.469 1 98.5 158 TYR B CA 1
ATOM 2646 C C . TYR B 1 158 ? 15.633 -9.32 -13.023 1 98.5 158 TYR B C 1
ATOM 2648 O O . TYR B 1 158 ? 15.422 -8.172 -13.422 1 98.5 158 TYR B O 1
ATOM 2656 N N . ARG B 1 159 ? 16.828 -9.875 -13.008 1 97.25 159 ARG B N 1
ATOM 2657 C CA . ARG B 1 159 ? 18 -9.133 -13.469 1 97.25 159 ARG B CA 1
ATOM 2658 C C . ARG B 1 159 ? 17.859 -8.766 -14.945 1 97.25 159 ARG B C 1
ATOM 2660 O O . ARG B 1 159 ? 18.484 -7.809 -15.406 1 97.25 159 ARG B O 1
ATOM 2667 N N . GLN B 1 160 ? 17.062 -9.57 -15.602 1 97.5 160 GLN B N 1
ATOM 2668 C CA . GLN B 1 160 ? 16.812 -9.281 -17 1 97.5 160 GLN B CA 1
ATOM 2669 C C . GLN B 1 160 ? 15.719 -8.234 -17.172 1 97.5 160 GLN B C 1
ATOM 2671 O O . GLN B 1 160 ? 15.445 -7.781 -18.281 1 97.5 160 GLN B O 1
ATOM 2676 N N . GLY B 1 161 ? 15.023 -7.879 -16.031 1 97.19 161 GLY B N 1
ATOM 2677 C CA . GLY B 1 161 ? 13.992 -6.852 -16.047 1 97.19 161 GLY B CA 1
ATOM 2678 C C . GLY B 1 161 ? 12.695 -7.309 -15.406 1 97.19 161 GLY B C 1
ATOM 2679 O O . GLY B 1 161 ? 12.344 -8.484 -15.477 1 97.19 161 GLY B O 1
ATOM 2680 N N . GLN B 1 162 ? 11.961 -6.41 -14.898 1 96.06 162 GLN B N 1
ATOM 2681 C CA . GLN B 1 162 ? 10.688 -6.691 -14.25 1 96.06 162 GLN B CA 1
ATOM 2682 C C . GLN B 1 162 ? 9.727 -7.391 -15.203 1 96.06 162 GLN B C 1
ATOM 2684 O O . GLN B 1 162 ? 8.969 -8.273 -14.789 1 96.06 162 GLN B O 1
ATOM 2689 N N . ALA B 1 163 ? 9.711 -6.984 -16.422 1 95.88 163 ALA B N 1
ATOM 2690 C CA . ALA B 1 163 ? 8.828 -7.59 -17.406 1 95.88 163 ALA B CA 1
ATOM 2691 C C . ALA B 1 163 ? 9.156 -9.07 -17.609 1 95.88 163 ALA B C 1
ATOM 2693 O O . ALA B 1 163 ? 8.25 -9.891 -17.797 1 95.88 163 ALA B O 1
ATOM 2694 N N . ASN B 1 164 ? 10.422 -9.391 -17.547 1 97.62 164 ASN B N 1
ATOM 2695 C CA . ASN B 1 164 ? 10.852 -10.773 -17.688 1 97.62 164 ASN B CA 1
ATOM 2696 C C . ASN B 1 164 ? 10.43 -11.609 -16.484 1 97.62 164 ASN B C 1
ATOM 2698 O O . ASN B 1 164 ? 10.055 -12.773 -16.625 1 97.62 164 ASN B O 1
ATOM 2702 N N . LEU B 1 165 ? 10.508 -11.031 -15.359 1 98.25 165 LEU B N 1
ATOM 2703 C CA . LEU B 1 165 ? 10.062 -11.703 -14.148 1 98.25 165 LEU B CA 1
ATOM 2704 C C . LEU B 1 165 ? 8.578 -12.031 -14.219 1 98.25 165 LEU B C 1
ATOM 2706 O O . LEU B 1 165 ? 8.172 -13.156 -13.93 1 98.25 165 LEU B O 1
ATOM 2710 N N . GLU B 1 166 ? 7.801 -11.07 -14.633 1 96.88 166 GLU B N 1
ATOM 2711 C CA . GLU B 1 166 ? 6.363 -11.289 -14.773 1 96.88 166 GLU B CA 1
ATOM 2712 C C . GLU B 1 166 ? 6.074 -12.359 -15.828 1 96.88 166 GLU B C 1
ATOM 2714 O O . GLU B 1 166 ? 5.188 -13.195 -15.641 1 96.88 166 GLU B O 1
ATOM 2719 N N . ALA B 1 167 ? 6.809 -12.312 -16.906 1 96.38 167 ALA B N 1
ATOM 2720 C CA . ALA B 1 167 ? 6.625 -13.305 -17.953 1 96.38 167 ALA B CA 1
ATOM 2721 C C . ALA B 1 167 ? 6.926 -14.711 -17.438 1 96.38 167 ALA B C 1
ATOM 2723 O O . ALA B 1 167 ? 6.223 -15.672 -17.781 1 96.38 167 ALA B O 1
ATOM 2724 N N . LEU B 1 168 ? 7.93 -14.836 -16.703 1 97.38 168 LEU B N 1
ATOM 2725 C CA . LEU B 1 168 ? 8.297 -16.141 -16.141 1 97.38 168 LEU B CA 1
ATOM 2726 C C . LEU B 1 168 ? 7.18 -16.688 -15.266 1 97.38 168 LEU B C 1
ATOM 2728 O O . LEU B 1 168 ? 6.777 -17.844 -15.422 1 97.38 168 LEU B O 1
ATOM 2732 N N . LEU B 1 169 ? 6.699 -15.82 -14.383 1 97.44 169 LEU B N 1
ATOM 2733 C CA . LEU B 1 169 ? 5.742 -16.281 -13.383 1 97.44 169 LEU B CA 1
ATOM 2734 C C . LEU B 1 169 ? 4.348 -16.406 -13.984 1 97.44 169 LEU B C 1
ATOM 2736 O O . LEU B 1 169 ? 3.623 -17.359 -13.688 1 97.44 169 LEU B O 1
ATOM 2740 N N . CYS B 1 170 ? 4.02 -15.398 -14.781 1 96.81 170 CYS B N 1
ATOM 2741 C CA . CYS B 1 170 ? 2.605 -15.219 -15.094 1 96.81 170 CYS B CA 1
ATOM 2742 C C . CYS B 1 170 ? 2.322 -15.562 -16.547 1 96.81 170 CYS B C 1
ATOM 2744 O O . CYS B 1 170 ? 1.169 -15.781 -16.922 1 96.81 170 CYS B O 1
ATOM 2746 N N . GLY B 1 171 ? 3.363 -15.57 -17.188 1 91.38 171 GLY B N 1
ATOM 2747 C CA . GLY B 1 171 ? 3.201 -15.734 -18.625 1 91.38 171 GLY B CA 1
ATOM 2748 C C . GLY B 1 171 ? 3.322 -17.172 -19.078 1 91.38 171 GLY B C 1
ATOM 2749 O O . GLY B 1 171 ? 3.215 -18.094 -18.266 1 91.38 171 GLY B O 1
ATOM 2750 N N . GLY B 1 172 ? 3.404 -17.375 -20.391 1 82.44 172 GLY B N 1
ATOM 2751 C CA . GLY B 1 172 ? 3.553 -18.703 -20.984 1 82.44 172 GLY B CA 1
ATOM 2752 C C . GLY B 1 172 ? 2.227 -19.359 -21.297 1 82.44 172 GLY B C 1
ATOM 2753 O O . GLY B 1 172 ? 1.17 -18.875 -20.891 1 82.44 172 GLY B O 1
ATOM 2754 N N . THR B 1 173 ? 2.234 -20.422 -21.953 1 81.44 173 THR B N 1
ATOM 2755 C CA . THR B 1 173 ? 1.054 -21.109 -22.453 1 81.44 173 THR B CA 1
ATOM 2756 C C . THR B 1 173 ? 0.213 -21.656 -21.297 1 81.44 173 THR B C 1
ATOM 2758 O O . THR B 1 173 ? -1.017 -21.688 -21.391 1 81.44 173 THR B O 1
ATOM 2761 N N . HIS B 1 174 ? 0.9 -21.875 -20.156 1 82.44 174 HIS B N 1
ATOM 2762 C CA . HIS B 1 174 ? 0.164 -22.438 -19.031 1 82.44 174 HIS B CA 1
ATOM 2763 C C . HIS B 1 174 ? 0.129 -21.484 -17.859 1 82.44 174 HIS B C 1
ATOM 2765 O O . HIS B 1 174 ? -0.284 -21.859 -16.75 1 82.44 174 HIS B O 1
ATOM 2771 N N . GLY B 1 175 ? 0.496 -20.312 -18.172 1 90.69 175 GLY B N 1
ATOM 2772 C CA . GLY B 1 175 ? 0.512 -19.328 -17.109 1 90.69 175 GLY B CA 1
ATOM 2773 C C . GLY B 1 175 ? -0.866 -18.797 -16.766 1 90.69 175 GLY B C 1
ATOM 2774 O O . GLY B 1 175 ? -1.787 -18.875 -17.578 1 90.69 175 GLY B O 1
ATOM 2775 N N . PRO B 1 176 ? -1.039 -18.344 -15.555 1 93.94 176 PRO B N 1
ATOM 2776 C CA . PRO B 1 176 ? -2.361 -17.891 -15.109 1 93.94 176 PRO B CA 1
ATOM 2777 C C . PRO B 1 176 ? -2.893 -16.719 -15.93 1 93.94 176 PRO B C 1
ATOM 2779 O O . PRO B 1 176 ? -4.094 -16.453 -15.914 1 93.94 176 PRO B O 1
ATOM 2782 N N . CYS B 1 177 ? -2.025 -16.047 -16.625 1 94.06 177 CYS B N 1
ATOM 2783 C CA . CYS B 1 177 ? -2.477 -14.867 -17.359 1 94.06 177 CYS B CA 1
ATOM 2784 C C . CYS B 1 177 ? -2.57 -15.156 -18.844 1 94.06 177 CYS B C 1
ATOM 2786 O O . CYS B 1 177 ? -2.729 -14.242 -19.656 1 94.06 177 CYS B O 1
ATOM 2788 N N . SER B 1 178 ? -2.404 -16.344 -19.172 1 88.44 178 SER B N 1
ATOM 2789 C CA . SER B 1 178 ? -2.488 -16.734 -20.578 1 88.44 178 SER B CA 1
ATOM 2790 C C . SER B 1 178 ? -3.889 -16.484 -21.125 1 88.44 178 SER B C 1
ATOM 2792 O O . SER B 1 178 ? -4.883 -16.656 -20.422 1 88.44 178 SER B O 1
ATOM 2794 N N . GLN B 1 179 ? -3.891 -16.047 -22.406 1 76.19 179 GLN B N 1
ATOM 2795 C CA . GLN B 1 179 ? -5.156 -15.781 -23.078 1 76.19 179 GLN B CA 1
ATOM 2796 C C . GLN B 1 179 ? -6.055 -17.016 -23.062 1 76.19 179 GLN B C 1
ATOM 2798 O O . GLN B 1 179 ? -7.273 -16.891 -22.922 1 76.19 179 GLN B O 1
ATOM 2803 N N . GLU B 1 180 ? -5.402 -18.047 -23.203 1 69.12 180 GLU B N 1
ATOM 2804 C CA . GLU B 1 180 ? -6.145 -19.312 -23.219 1 69.12 180 GLU B CA 1
ATOM 2805 C C . GLU B 1 180 ? -6.848 -19.547 -21.891 1 69.12 180 GLU B C 1
ATOM 2807 O O . GLU B 1 180 ? -8.016 -19.938 -21.859 1 69.12 180 GLU B O 1
ATOM 2812 N N . ILE B 1 181 ? -6.262 -19.188 -20.891 1 70.5 181 ILE B N 1
ATOM 2813 C CA . ILE B 1 181 ? -6.801 -19.422 -19.562 1 70.5 181 ILE B CA 1
ATOM 2814 C C . ILE B 1 181 ? -7.883 -18.391 -19.25 1 70.5 181 ILE B C 1
ATOM 2816 O O . ILE B 1 181 ? -8.938 -18.734 -18.703 1 70.5 181 ILE B O 1
ATOM 2820 N N . LEU B 1 182 ? -7.648 -17.203 -19.703 1 71.81 182 LEU B N 1
ATOM 2821 C CA . LEU B 1 182 ? -8.617 -16.141 -19.453 1 71.81 182 LEU B CA 1
ATOM 2822 C C . LEU B 1 182 ? -9.875 -16.344 -20.297 1 71.81 182 LEU B C 1
ATOM 2824 O O . LEU B 1 182 ? -10.984 -16.094 -19.828 1 71.81 182 LEU B O 1
ATOM 2828 N N . ALA B 1 183 ? -9.703 -16.875 -21.438 1 70.19 183 ALA B N 1
ATOM 2829 C CA . ALA B 1 183 ? -10.836 -17.141 -22.312 1 70.19 183 ALA B CA 1
ATOM 2830 C C . ALA B 1 183 ? -11.688 -18.297 -21.781 1 70.19 183 ALA B C 1
ATOM 2832 O O . ALA B 1 183 ? -12.914 -18.266 -21.891 1 70.19 183 ALA B O 1
ATOM 2833 N N . GLN B 1 184 ? -11.125 -19.25 -21.266 1 65.81 184 GLN B N 1
ATOM 2834 C CA . GLN B 1 184 ? -11.844 -20.406 -20.703 1 65.81 184 GLN B CA 1
ATOM 2835 C C . GLN B 1 184 ? -12.695 -19.984 -19.516 1 65.81 184 GLN B C 1
ATOM 2837 O O . GLN B 1 184 ?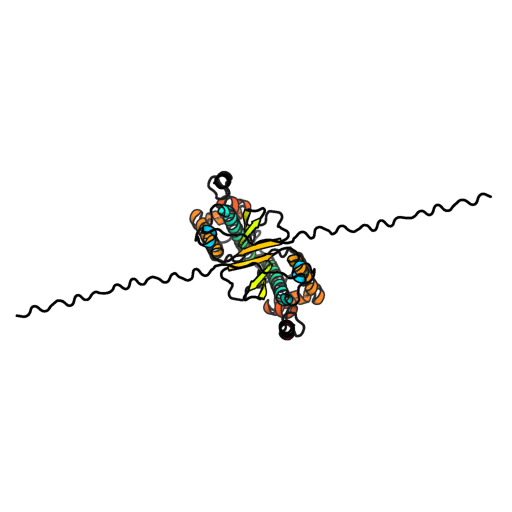 -13.742 -20.578 -19.25 1 65.81 184 GLN B O 1
ATOM 2842 N N . ARG B 1 185 ? -12.352 -19 -18.891 1 65.31 185 ARG B N 1
ATOM 2843 C CA . ARG B 1 185 ? -13.039 -18.547 -17.688 1 65.31 185 ARG B CA 1
ATOM 2844 C C . ARG B 1 185 ? -14.273 -17.719 -18.031 1 65.31 185 ARG B C 1
ATOM 2846 O O . ARG B 1 185 ? -15.273 -17.75 -17.312 1 65.31 185 ARG B O 1
ATOM 2853 N N . GLU B 1 186 ? -14.227 -16.922 -19.062 1 59.41 186 GLU B N 1
ATOM 2854 C CA . GLU B 1 186 ? -15.383 -16.156 -19.516 1 59.41 186 GLU B CA 1
ATOM 2855 C C . GLU B 1 186 ? -16.484 -17.078 -20.031 1 59.41 186 GLU B C 1
ATOM 2857 O O . GLU B 1 186 ? -17.672 -16.734 -19.984 1 59.41 186 GLU B O 1
ATOM 2862 N N . GLU B 1 187 ? -16.109 -18.234 -20.469 1 50.97 187 GLU B N 1
ATOM 2863 C CA . GLU B 1 187 ? -17.094 -19.172 -21 1 50.97 187 GLU B CA 1
ATOM 2864 C C . GLU B 1 187 ? -17.75 -19.984 -19.891 1 50.97 187 GLU B C 1
ATOM 2866 O O . GLU B 1 187 ? -18.875 -20.484 -20.062 1 50.97 187 GLU B O 1
ATOM 2871 N N . LEU B 1 188 ? -17.172 -20.016 -18.766 1 46.59 188 LEU B N 1
ATOM 2872 C CA . LEU B 1 188 ? -17.797 -20.812 -17.703 1 46.59 188 LEU B CA 1
ATOM 2873 C C . LEU B 1 188 ? -18.719 -19.953 -16.844 1 46.59 188 LEU B C 1
ATOM 2875 O O . LEU B 1 188 ? -18.406 -18.781 -16.594 1 46.59 188 LEU B O 1
#

Nearest PDB structures (foldseek):
  7aah-assembly1_A  TM=9.378E-01  e=1.711E-18  Homo sapiens
  7aah-assembly2_B  TM=9.465E-01  e=6.237E-18  Homo sapiens
  6imm-assembly1_P-60  TM=4.626E-01  e=6.600E+00  Sindbis virus
  7aah-assembly1_A  TM=9.378E-01  e=1.693E-18  Homo sapiens
  7aah-assembly2_B  TM=9.465E-01  e=4.164E-18  Homo sapiens

pLDDT: mean 81.32, std 21.23, range [30.7, 98.81]

Secondary structu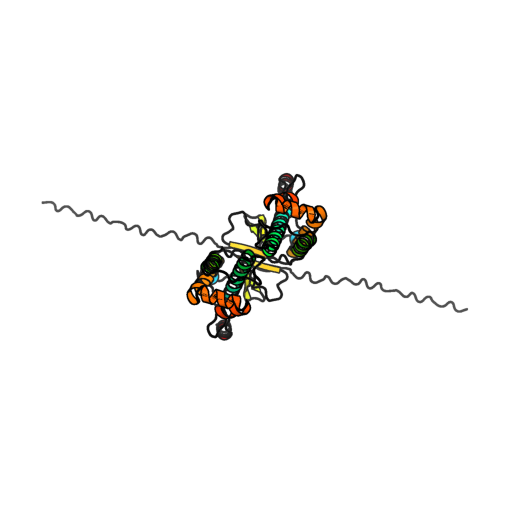re (DSSP, 8-state):
---------------------------PPPPPP-HHHHH-SSPPGGGHHHHHHHHHHHHHHHHHHHHHHH--TTSSS-PPPPHHHHHHHHHHHHTS--TT-EEEEETTEEEEESTTT--S---SEEEEEEETTHHHHHHHHHHHHHHHH-HHHHHHHHHT-HHHHHHHHH-STTSTT-HHHHHHHHH-/---------------------------PPPPPP-HHHHH-SSPPGGGHHHHHHHHHHHHHHHHHHHHHHH--TTSSS-PPPPHHHHHHHHHHHHTS--TT-EEEEETTEEEEESTTT--S---SEEEEEEETTHHHHHHHHHHHHHHHH-HHHHHHHHHT-HHHHHHHHH-STTSTT-HHHHHHHHH-